Protein AF-A0A369J244-F1 (afdb_monomer_lite)

Sequence (185 aa):
MLRSLMSLDDDEPEEVDNNDKPIVGSDQEGDSLAGHHCIKVSDLILTKKESMKDLLTIFSELVTVKFKKGETGKLIKEHWYTICKDNHKFMRSKGMDQAFHRGSNPSCHAHIHLHYNVYKERCQKKNLQINHHCISQLIWKQMEEEKRNPKAKKQMMLDAMLKEVKSPQKFIKKGVLRSDGFKKK

pLDDT: mean 77.62, std 13.81, range [52.38, 97.5]

Radius of gyration: 36.2 Å; chains: 1; bounding box: 103×80×100 Å

Secondary structure (DSSP, 8-state):
-----------PPP---------------------S-----------HHHHTTTGGGTEEEEEEEEE--SSSPEEEEEEEEHHHHH-HHHHHHH-GGGTEE-S-HHHHHHHHHHTHHHHHHHHHHTTPPPPGGGS-HHHHHHHHHHHH-TTTTTSS-STTTS----PPP----------------

Organism: Hypsizygus marmoreus (NCBI:txid39966)

Foldseek 3Di:
DDDDDDDDDPDDDDDDDPPPDDDDDDDDDDDDPDDDDPPPPPPPVCDPCNVCVLLCLFKPAWDWDFDCDDPDTDTATFIFGPVCVPPPVNCVPVNPVLRTDNPDPLSSLVVLLVVVVVSVVSCVVVVHDDDPSSHPPVNVVVVVVCVVPVPVVVPPCPVVVPPPPPPPDPDDPPDDDDDDDDDDD

Structure (mmCIF, N/CA/C/O backbone):
data_AF-A0A369J244-F1
#
_entry.id   AF-A0A369J244-F1
#
loop_
_atom_site.group_PDB
_atom_site.id
_atom_site.type_symbol
_atom_site.label_atom_id
_atom_site.label_alt_id
_atom_site.label_comp_id
_atom_site.label_asym_id
_atom_site.label_entity_id
_atom_site.label_seq_id
_atom_site.pdbx_PDB_ins_code
_atom_site.Cartn_x
_atom_site.Cartn_y
_atom_site.Cartn_z
_atom_site.occupancy
_atom_site.B_iso_or_equiv
_atom_site.auth_seq_id
_atom_site.auth_comp_id
_atom_site.auth_asym_id
_atom_site.auth_atom_id
_atom_site.pdbx_PDB_model_num
ATOM 1 N N . MET A 1 1 ? 10.024 -25.381 -43.716 1.00 55.47 1 MET A N 1
ATOM 2 C CA . MET A 1 1 ? 9.593 -24.458 -42.643 1.00 55.47 1 MET A CA 1
ATOM 3 C C . MET A 1 1 ? 10.294 -24.890 -41.362 1.00 55.47 1 MET A C 1
ATOM 5 O O . MET A 1 1 ? 9.913 -25.897 -40.783 1.00 55.47 1 MET A O 1
ATOM 9 N N . LEU A 1 2 ? 11.401 -24.230 -41.019 1.00 52.38 2 LEU A N 1
ATOM 10 C CA . LEU A 1 2 ? 12.285 -24.609 -39.911 1.00 52.38 2 LEU A CA 1
ATOM 11 C C . LEU A 1 2 ? 11.743 -24.050 -38.586 1.00 52.38 2 LEU A C 1
ATOM 13 O O . LEU A 1 2 ? 11.531 -22.846 -38.461 1.00 52.38 2 LEU A O 1
ATOM 17 N N . ARG A 1 3 ? 11.506 -24.942 -37.614 1.00 53.75 3 ARG A N 1
ATOM 18 C CA . ARG A 1 3 ? 11.229 -24.613 -36.208 1.00 53.75 3 ARG A CA 1
ATOM 19 C C . ARG A 1 3 ? 12.505 -24.054 -35.582 1.00 53.75 3 ARG A C 1
ATOM 21 O O . ARG A 1 3 ? 13.480 -24.783 -35.441 1.00 53.75 3 ARG A O 1
ATOM 28 N N . SER A 1 4 ? 12.481 -22.782 -35.201 1.00 67.81 4 SER A N 1
ATOM 29 C CA . SER A 1 4 ? 13.543 -22.169 -34.406 1.00 67.81 4 SER A CA 1
ATOM 30 C C . SER A 1 4 ? 13.336 -22.561 -32.940 1.00 67.81 4 SER A C 1
ATOM 32 O O . SER A 1 4 ? 12.366 -22.121 -32.323 1.00 67.81 4 SER A O 1
ATOM 34 N N . LEU A 1 5 ? 14.210 -23.417 -32.402 1.00 63.09 5 LEU A N 1
ATOM 35 C CA . LEU A 1 5 ? 14.362 -23.593 -30.957 1.00 63.09 5 LEU A CA 1
ATOM 36 C C . LEU A 1 5 ? 14.918 -22.281 -30.387 1.00 63.09 5 LEU A C 1
ATOM 38 O O . LEU A 1 5 ? 15.995 -21.849 -30.790 1.00 63.09 5 LEU A O 1
ATOM 42 N N . MET A 1 6 ? 14.176 -21.634 -29.491 1.00 64.75 6 MET A N 1
ATOM 43 C CA . MET A 1 6 ? 14.727 -20.593 -28.626 1.00 64.75 6 MET A CA 1
ATOM 44 C C . MET A 1 6 ? 15.278 -21.280 -27.380 1.00 64.75 6 MET A C 1
ATOM 46 O O . MET A 1 6 ? 14.516 -21.878 -26.621 1.00 64.75 6 MET A O 1
ATOM 50 N N . SER A 1 7 ? 16.599 -21.224 -27.226 1.00 66.56 7 SER A N 1
ATOM 51 C CA . SER A 1 7 ? 17.311 -21.580 -26.003 1.00 66.56 7 SER A CA 1
ATOM 52 C C . SER A 1 7 ? 16.864 -20.647 -24.879 1.00 66.56 7 SER A C 1
ATOM 54 O O . SER A 1 7 ? 16.902 -19.426 -25.032 1.00 66.56 7 SER A O 1
ATOM 56 N N . LEU A 1 8 ? 16.384 -21.229 -23.783 1.00 65.44 8 LEU A N 1
ATOM 57 C CA . LEU A 1 8 ? 16.232 -20.545 -22.508 1.00 65.44 8 LEU A CA 1
ATOM 58 C C . LEU A 1 8 ? 17.547 -20.780 -21.771 1.00 65.44 8 LEU A C 1
ATOM 60 O O . LEU A 1 8 ? 17.795 -21.889 -21.312 1.00 65.44 8 LEU A O 1
ATOM 64 N N . ASP A 1 9 ? 18.411 -19.771 -21.762 1.00 70.12 9 ASP A N 1
ATOM 65 C CA . ASP A 1 9 ? 19.572 -19.759 -20.884 1.00 70.12 9 ASP A CA 1
ATOM 66 C C . ASP A 1 9 ? 19.056 -19.488 -19.463 1.00 70.12 9 ASP A C 1
ATOM 68 O O . ASP A 1 9 ? 18.537 -18.410 -19.161 1.00 70.12 9 ASP A O 1
ATOM 72 N N . ASP A 1 10 ? 19.104 -20.525 -18.630 1.00 66.00 10 ASP A N 1
ATOM 73 C CA . ASP A 1 10 ? 18.832 -20.471 -17.199 1.00 66.00 10 ASP A CA 1
ATOM 74 C C . ASP A 1 10 ? 19.956 -19.672 -16.513 1.00 66.00 10 ASP A C 1
ATOM 76 O O . ASP A 1 10 ? 21.015 -20.210 -16.194 1.00 66.00 10 ASP A O 1
ATOM 80 N N . ASP A 1 11 ? 19.741 -18.367 -16.313 1.00 69.56 11 ASP A N 1
ATOM 81 C CA . ASP A 1 11 ? 20.596 -17.532 -15.461 1.00 69.56 11 ASP A CA 1
ATOM 82 C C . ASP A 1 11 ? 20.470 -18.005 -14.000 1.00 69.56 11 ASP A C 1
ATOM 84 O O . ASP A 1 11 ? 19.461 -17.778 -13.322 1.00 69.56 11 ASP A O 1
ATOM 88 N N . GLU A 1 12 ? 21.514 -18.686 -13.530 1.00 77.12 12 GLU A N 1
ATOM 89 C CA . GLU A 1 12 ? 21.701 -19.134 -12.153 1.00 77.12 12 GLU A CA 1
ATOM 90 C C . GLU A 1 12 ? 21.723 -17.914 -11.203 1.00 77.12 12 GLU A C 1
ATOM 92 O O . GLU A 1 12 ? 22.488 -16.970 -11.425 1.00 77.12 12 GLU A O 1
ATOM 97 N N . PRO A 1 13 ? 20.873 -17.858 -10.160 1.00 69.88 13 PRO A N 1
ATOM 98 C CA . PRO A 1 13 ? 20.878 -16.729 -9.241 1.00 69.88 13 PRO A CA 1
ATOM 99 C C . PRO A 1 13 ? 22.129 -16.768 -8.355 1.00 69.88 13 PRO A C 1
ATOM 101 O O . PRO A 1 13 ? 22.290 -17.672 -7.541 1.00 69.88 13 PRO A O 1
ATOM 104 N N . GLU A 1 14 ? 22.983 -15.748 -8.477 1.00 70.62 14 GLU A N 1
ATOM 105 C CA . GLU A 1 14 ? 24.108 -15.535 -7.563 1.00 70.62 14 GLU A CA 1
ATOM 106 C C . GLU A 1 14 ? 23.609 -15.385 -6.113 1.00 70.62 14 GLU A C 1
ATOM 108 O O . GLU A 1 14 ? 22.843 -14.476 -5.771 1.00 70.62 14 GLU A O 1
ATOM 113 N N . GLU A 1 15 ? 24.056 -16.305 -5.260 1.00 70.81 15 GLU A N 1
ATOM 114 C CA . GLU A 1 15 ? 23.873 -16.303 -3.810 1.00 70.81 15 GLU A CA 1
ATOM 115 C C . GLU A 1 15 ? 24.508 -15.037 -3.206 1.00 70.81 15 GLU A C 1
ATOM 117 O O . GLU A 1 15 ? 25.728 -14.868 -3.180 1.00 70.81 15 GLU A O 1
ATOM 122 N N . VAL A 1 16 ? 23.674 -14.118 -2.712 1.00 66.44 16 VAL A N 1
ATOM 123 C CA . VAL A 1 16 ? 24.135 -12.912 -2.012 1.00 66.44 16 VAL A CA 1
ATOM 124 C C . VAL A 1 16 ? 24.446 -13.280 -0.560 1.00 66.44 16 VAL A C 1
ATOM 126 O O . VAL A 1 16 ? 23.540 -13.403 0.269 1.00 66.44 16 VAL A O 1
ATOM 129 N N . ASP A 1 17 ? 25.734 -13.450 -0.268 1.00 58.81 17 ASP A N 1
ATOM 130 C CA . ASP A 1 17 ? 26.286 -13.725 1.061 1.00 58.81 17 ASP A CA 1
ATOM 131 C C . ASP A 1 17 ? 26.012 -12.551 2.026 1.00 58.81 17 ASP A C 1
ATOM 133 O O . ASP A 1 17 ? 26.660 -11.501 1.989 1.00 58.81 17 ASP A O 1
ATOM 137 N N . ASN A 1 18 ? 24.996 -12.711 2.881 1.00 59.94 18 ASN A N 1
ATOM 138 C CA . ASN A 1 18 ? 24.669 -11.763 3.945 1.00 59.94 18 ASN A CA 1
ATOM 139 C C . ASN A 1 18 ? 25.556 -12.053 5.162 1.00 59.94 18 ASN A C 1
ATOM 141 O O . ASN A 1 18 ? 25.126 -12.666 6.139 1.00 59.94 18 ASN A O 1
ATOM 145 N N . ASN A 1 19 ? 26.804 -11.598 5.092 1.00 60.81 19 ASN A N 1
ATOM 146 C CA . ASN A 1 19 ? 27.735 -11.609 6.214 1.00 60.81 19 ASN A CA 1
ATOM 147 C C . ASN A 1 19 ? 27.334 -10.538 7.256 1.00 60.81 19 ASN A C 1
ATOM 149 O O . ASN A 1 19 ? 27.901 -9.443 7.310 1.00 60.81 19 ASN A O 1
ATOM 153 N N . ASP A 1 20 ? 26.341 -10.854 8.092 1.00 58.91 20 ASP A N 1
ATOM 154 C CA . ASP A 1 20 ? 26.020 -10.095 9.305 1.00 58.91 20 ASP A CA 1
ATOM 155 C C . ASP A 1 20 ? 27.122 -10.331 10.348 1.00 58.91 20 ASP A C 1
ATOM 157 O O . ASP A 1 20 ? 27.143 -11.314 11.091 1.00 58.91 20 ASP A O 1
ATOM 161 N N . LYS A 1 21 ? 28.086 -9.409 10.384 1.00 64.69 21 LYS A N 1
ATOM 162 C CA . LYS A 1 21 ? 29.146 -9.376 11.393 1.00 64.69 21 LYS A CA 1
ATOM 163 C C . LYS A 1 21 ? 28.538 -8.951 12.739 1.00 64.69 21 LYS A C 1
ATOM 165 O O . LYS A 1 21 ? 28.020 -7.834 12.824 1.00 64.69 21 LYS A O 1
ATOM 170 N N . PRO A 1 22 ? 28.618 -9.766 13.806 1.00 61.25 22 PRO A N 1
ATOM 171 C CA . PRO A 1 22 ? 28.174 -9.338 15.124 1.00 61.25 22 PRO A CA 1
ATOM 172 C C . PRO A 1 22 ? 29.100 -8.223 15.621 1.00 61.25 22 PRO A C 1
ATOM 174 O O . PRO A 1 22 ? 30.315 -8.398 15.736 1.00 61.25 22 PRO A O 1
ATOM 177 N N . ILE A 1 23 ? 28.518 -7.054 15.887 1.00 61.59 23 ILE A N 1
ATOM 178 C CA . ILE A 1 23 ? 29.205 -5.938 16.534 1.00 61.59 23 ILE A CA 1
ATOM 179 C C . ILE A 1 23 ? 29.417 -6.340 17.995 1.00 61.59 23 ILE A C 1
ATOM 181 O O . ILE A 1 23 ? 28.498 -6.280 18.807 1.00 61.59 23 ILE A O 1
ATOM 185 N N . VAL A 1 24 ? 30.632 -6.787 18.309 1.00 64.81 24 VAL A N 1
ATOM 186 C CA . VAL A 1 24 ? 31.110 -6.963 19.681 1.00 64.81 24 VAL A CA 1
ATOM 187 C C . VAL A 1 24 ? 31.771 -5.661 20.114 1.00 64.81 24 VAL A C 1
ATOM 189 O O . VAL A 1 24 ? 32.839 -5.298 19.627 1.00 64.81 24 VAL A O 1
ATOM 192 N N . GLY A 1 25 ? 31.128 -4.967 21.041 1.00 55.16 25 GLY A N 1
ATOM 193 C CA . GLY A 1 25 ? 31.726 -3.922 21.862 1.00 55.16 25 GLY A CA 1
ATOM 194 C C . GLY A 1 25 ? 30.755 -3.587 22.988 1.00 55.16 25 GLY A C 1
ATOM 195 O O . GLY A 1 25 ? 29.550 -3.571 22.766 1.00 55.16 25 GLY A O 1
ATOM 196 N N . SER A 1 26 ? 31.162 -3.313 24.214 1.00 53.75 26 SER A N 1
ATOM 197 C CA . SER A 1 26 ? 32.452 -3.350 24.904 1.00 53.75 26 SER A CA 1
ATOM 198 C C . SER A 1 26 ? 32.066 -3.037 26.347 1.00 53.75 26 SER A C 1
ATOM 200 O O . SER A 1 26 ? 31.297 -2.097 26.560 1.00 53.75 26 SER A O 1
ATOM 202 N N . ASP A 1 27 ? 32.533 -3.832 27.303 1.00 56.62 27 ASP A N 1
ATOM 203 C CA . ASP A 1 27 ? 32.114 -3.747 28.700 1.00 56.62 27 ASP A CA 1
ATOM 204 C C . ASP A 1 27 ? 32.447 -2.373 29.300 1.00 56.62 27 ASP A C 1
ATOM 206 O O . ASP A 1 27 ? 33.607 -1.964 29.365 1.00 56.62 27 ASP A O 1
ATOM 210 N N . GLN A 1 28 ? 31.414 -1.657 29.743 1.00 58.91 28 GLN A N 1
ATOM 211 C CA . GLN A 1 28 ? 31.544 -0.546 30.680 1.00 58.91 28 GLN A CA 1
ATOM 212 C C . GLN A 1 28 ? 30.751 -0.894 31.936 1.00 58.91 28 GLN A C 1
ATOM 214 O O . GLN A 1 28 ? 29.521 -0.861 31.958 1.00 58.91 28 GLN A O 1
ATOM 219 N N . GLU A 1 29 ? 31.495 -1.268 32.975 1.00 68.00 29 GLU A N 1
ATOM 220 C CA . GLU A 1 29 ? 31.023 -1.377 34.349 1.00 68.00 29 GLU A CA 1
ATOM 221 C C . GLU A 1 29 ? 30.687 0.017 34.892 1.00 68.00 29 GLU A C 1
ATOM 223 O O . GLU A 1 29 ? 31.530 0.915 34.885 1.00 68.00 29 GLU A O 1
ATOM 228 N N . GLY A 1 30 ? 29.468 0.196 35.404 1.00 63.81 30 GLY A N 1
ATOM 229 C CA . GLY A 1 30 ? 29.126 1.392 36.166 1.00 63.81 30 GLY A CA 1
ATOM 230 C C . GLY A 1 30 ? 27.633 1.597 36.406 1.00 63.81 30 GLY A C 1
ATOM 231 O O . GLY A 1 30 ? 26.928 2.075 35.530 1.00 63.81 30 GLY A O 1
ATOM 232 N N . ASP A 1 31 ? 27.227 1.339 37.651 1.00 53.59 31 ASP A N 1
ATOM 233 C CA . ASP A 1 31 ? 26.088 1.944 38.364 1.00 53.59 31 ASP A CA 1
ATOM 234 C C . ASP A 1 31 ? 24.725 1.204 38.411 1.00 53.59 31 ASP A C 1
ATOM 236 O O . ASP A 1 31 ? 23.753 1.491 37.718 1.00 53.59 31 ASP A O 1
ATOM 240 N N . SER A 1 32 ? 24.680 0.202 39.295 1.00 62.28 32 SER A N 1
ATOM 241 C CA . SER A 1 32 ? 23.718 0.047 40.404 1.00 62.28 32 SER A CA 1
ATOM 242 C C . SER A 1 32 ? 22.293 0.636 40.275 1.00 62.28 32 SER A C 1
ATOM 244 O O . SER A 1 32 ? 21.913 1.552 40.998 1.00 62.28 32 SER A O 1
ATOM 246 N N . LEU A 1 33 ? 21.434 0.005 39.465 1.00 61.69 33 LEU A N 1
ATOM 247 C CA . LEU A 1 33 ? 19.960 0.045 39.604 1.00 61.69 33 LEU A CA 1
ATOM 248 C C . LEU A 1 33 ? 19.350 -1.317 39.208 1.00 61.69 33 LEU A C 1
ATOM 250 O O . LEU A 1 33 ? 18.416 -1.439 38.415 1.00 61.69 33 LEU A O 1
ATOM 254 N N . ALA A 1 34 ? 19.938 -2.384 39.755 1.00 57.94 34 ALA A N 1
ATOM 255 C CA . ALA A 1 34 ? 19.555 -3.770 39.511 1.00 57.94 34 ALA A CA 1
ATOM 256 C C . ALA A 1 34 ? 18.228 -4.118 40.212 1.00 57.94 34 ALA A C 1
ATOM 258 O O . ALA A 1 34 ? 18.204 -4.611 41.338 1.00 57.94 34 ALA A O 1
ATOM 259 N N . GLY A 1 35 ? 17.109 -3.858 39.533 1.00 60.91 35 GLY A N 1
ATOM 260 C CA . GLY A 1 35 ? 15.769 -4.188 40.015 1.00 60.91 35 GLY A CA 1
ATOM 261 C C . GLY A 1 35 ? 14.798 -4.530 38.885 1.00 60.91 35 GLY A C 1
ATOM 262 O O . GLY A 1 35 ? 14.040 -3.686 38.434 1.00 60.91 35 GLY A O 1
ATOM 263 N N . HIS A 1 36 ? 14.784 -5.804 38.483 1.00 56.19 36 HIS A N 1
ATOM 264 C CA . HIS A 1 36 ? 13.588 -6.522 38.014 1.00 56.19 36 HIS A CA 1
ATOM 265 C C . HIS A 1 36 ? 12.830 -6.067 36.750 1.00 56.19 36 HIS A C 1
ATOM 267 O O . HIS A 1 36 ? 11.603 -6.112 36.728 1.00 56.19 36 HIS A O 1
ATOM 273 N N . HIS A 1 37 ? 13.512 -5.840 35.626 1.00 53.25 37 HIS A N 1
ATOM 274 C CA . HIS A 1 37 ? 12.841 -5.909 34.317 1.00 53.25 37 HIS A CA 1
ATOM 275 C C . HIS A 1 37 ? 13.619 -6.769 33.317 1.00 53.25 37 HIS A C 1
ATOM 277 O O . HIS A 1 37 ? 14.093 -6.295 32.291 1.00 53.25 37 HIS A O 1
ATOM 283 N N . CYS A 1 38 ? 13.715 -8.076 33.589 1.00 54.66 38 CYS A N 1
ATOM 284 C CA . CYS A 1 38 ? 13.999 -9.052 32.535 1.00 54.66 38 CYS A CA 1
ATOM 285 C C . CYS A 1 38 ? 12.728 -9.197 31.684 1.00 54.66 38 CYS A C 1
ATOM 287 O O . CYS A 1 38 ? 11.928 -10.118 31.868 1.00 54.66 38 CYS A O 1
ATOM 289 N N . ILE A 1 39 ? 12.489 -8.228 30.797 1.00 69.31 39 ILE A N 1
ATOM 290 C CA . ILE A 1 39 ? 11.517 -8.399 29.723 1.00 69.31 39 ILE A CA 1
ATOM 291 C C . ILE A 1 39 ? 12.139 -9.448 28.813 1.00 69.31 39 ILE A C 1
ATOM 293 O O . ILE A 1 39 ? 13.080 -9.166 28.077 1.00 69.31 39 ILE A O 1
ATOM 297 N N . LYS A 1 40 ? 11.640 -10.681 28.904 1.00 65.50 40 LYS A N 1
ATOM 298 C CA . LYS A 1 40 ? 11.914 -11.717 27.912 1.00 65.50 40 LYS A CA 1
ATOM 299 C C . LYS A 1 40 ? 11.257 -11.268 26.610 1.00 65.50 40 LYS A C 1
ATOM 301 O O . LYS A 1 40 ? 10.121 -11.647 26.324 1.00 65.50 40 LYS A O 1
ATOM 306 N N . VAL A 1 41 ? 11.935 -10.391 25.871 1.00 64.12 41 VAL A N 1
ATOM 307 C CA . VAL A 1 41 ? 11.581 -10.087 24.489 1.00 64.12 41 VAL A CA 1
ATOM 308 C C . VAL A 1 41 ? 11.725 -11.415 23.768 1.00 64.12 41 VAL A C 1
ATOM 310 O O . VAL A 1 41 ? 12.802 -11.991 23.692 1.00 64.12 41 VAL A O 1
ATOM 313 N N . SER A 1 42 ? 10.594 -11.999 23.399 1.00 64.56 42 SER A N 1
ATOM 314 C CA . SER A 1 42 ? 10.593 -13.216 22.605 1.00 64.56 42 SER A CA 1
ATOM 315 C C . SER A 1 42 ? 11.101 -12.789 21.233 1.00 64.56 42 SER A C 1
ATOM 317 O O . SER A 1 42 ? 10.399 -12.039 20.556 1.00 64.56 42 SER A O 1
ATOM 319 N N . ASP A 1 43 ? 12.314 -13.199 20.861 1.00 62.12 43 ASP A N 1
ATOM 320 C CA . ASP A 1 43 ? 12.986 -12.842 19.603 1.00 62.12 43 ASP A CA 1
ATOM 321 C C . ASP A 1 43 ? 12.321 -13.507 18.387 1.00 62.12 43 ASP A C 1
ATOM 323 O O . ASP A 1 43 ? 12.937 -14.230 17.604 1.00 62.12 43 ASP A O 1
ATOM 327 N N . LEU A 1 44 ? 11.029 -13.256 18.194 1.00 69.88 44 LEU A N 1
ATOM 328 C CA . LEU A 1 44 ? 10.394 -13.403 16.896 1.00 69.88 44 LEU A CA 1
ATOM 329 C C . LEU A 1 44 ? 10.924 -12.263 16.028 1.00 69.88 44 LEU A C 1
ATOM 331 O O . LEU A 1 44 ? 10.291 -11.216 15.883 1.00 69.88 44 LEU A O 1
ATOM 335 N N . ILE A 1 45 ? 12.131 -12.461 15.493 1.00 76.88 45 ILE A N 1
ATOM 336 C CA . ILE A 1 45 ? 12.718 -11.608 14.465 1.00 76.88 45 ILE A CA 1
ATOM 337 C C . ILE A 1 45 ? 11.799 -11.721 13.253 1.00 76.88 45 ILE A C 1
ATOM 339 O O . ILE A 1 45 ? 11.898 -12.646 12.448 1.00 76.88 45 ILE A O 1
ATOM 343 N N . LEU A 1 46 ? 10.851 -10.792 13.164 1.00 76.62 46 LEU A N 1
ATOM 344 C CA . LEU A 1 46 ? 9.934 -10.719 12.044 1.00 76.62 46 LEU A CA 1
ATOM 345 C C . LEU A 1 46 ? 10.769 -10.427 10.800 1.00 76.62 46 LEU A C 1
ATOM 347 O O . LEU A 1 46 ? 11.416 -9.379 10.695 1.00 76.62 46 LEU A O 1
ATOM 351 N N . THR A 1 47 ? 10.799 -11.364 9.859 1.00 84.62 47 THR A N 1
ATOM 352 C CA . THR A 1 47 ? 11.632 -11.183 8.670 1.00 84.62 47 THR A CA 1
ATOM 353 C C . THR A 1 47 ? 11.086 -10.020 7.836 1.00 84.62 47 THR A C 1
ATOM 355 O O . THR A 1 47 ? 9.875 -9.794 7.763 1.00 84.62 47 THR A O 1
ATOM 358 N N . LYS A 1 48 ? 11.957 -9.272 7.142 1.00 80.62 48 LYS A N 1
ATOM 359 C CA . LYS A 1 48 ? 11.519 -8.176 6.246 1.00 80.62 48 LYS A CA 1
ATOM 360 C C . LYS A 1 48 ? 10.469 -8.648 5.231 1.00 80.62 48 LYS A C 1
ATOM 362 O O . LYS A 1 48 ? 9.551 -7.906 4.897 1.00 80.62 48 LYS A O 1
ATOM 367 N N . LYS A 1 49 ? 10.570 -9.909 4.794 1.00 82.69 49 LYS A N 1
ATOM 368 C CA . LYS A 1 49 ? 9.601 -10.557 3.902 1.00 82.69 49 LYS A CA 1
ATOM 369 C C . LYS A 1 49 ? 8.211 -10.645 4.534 1.00 82.69 49 LYS A C 1
ATOM 371 O O . LYS A 1 49 ? 7.227 -10.387 3.853 1.00 82.69 49 LYS A O 1
ATOM 376 N N . GLU A 1 50 ? 8.121 -10.967 5.822 1.00 86.00 50 GLU A N 1
ATOM 377 C CA . GLU A 1 50 ? 6.855 -11.039 6.559 1.00 86.00 50 GLU A CA 1
ATOM 378 C C . GLU A 1 50 ? 6.226 -9.673 6.788 1.00 86.00 50 GLU A C 1
ATOM 380 O O . GLU A 1 50 ? 5.019 -9.528 6.603 1.00 86.00 50 GLU A O 1
ATOM 385 N N . SER A 1 51 ? 7.051 -8.672 7.097 1.00 84.06 51 SER A N 1
ATOM 386 C CA . SER A 1 51 ? 6.611 -7.283 7.281 1.00 84.06 51 SER A CA 1
ATOM 387 C C . SER A 1 51 ? 5.996 -6.675 6.011 1.00 84.06 51 SER A C 1
ATOM 389 O O . SER A 1 51 ? 5.149 -5.792 6.100 1.00 84.06 51 SER A O 1
ATOM 391 N N . MET A 1 52 ? 6.386 -7.170 4.829 1.00 86.94 52 MET A N 1
ATOM 392 C CA . MET A 1 52 ? 5.897 -6.691 3.529 1.00 86.94 52 MET A CA 1
ATOM 393 C C . MET A 1 52 ? 4.870 -7.620 2.863 1.00 86.94 52 MET A C 1
ATOM 395 O O . MET A 1 52 ? 4.509 -7.405 1.701 1.00 86.94 52 MET A O 1
ATOM 399 N N . LYS A 1 53 ? 4.395 -8.670 3.552 1.00 90.44 53 LYS A N 1
ATOM 400 C CA . LYS A 1 53 ? 3.415 -9.618 2.982 1.00 90.44 53 LYS A CA 1
ATOM 401 C C . LYS A 1 53 ? 2.134 -8.921 2.527 1.00 90.44 53 LYS A C 1
ATOM 403 O O . LYS A 1 53 ? 1.534 -9.341 1.542 1.00 90.44 53 LYS A O 1
ATOM 408 N N . ASP A 1 54 ? 1.724 -7.872 3.229 1.00 92.25 54 ASP A N 1
ATOM 409 C CA . ASP A 1 54 ? 0.557 -7.050 2.921 1.00 92.25 54 ASP A CA 1
ATOM 410 C C . ASP A 1 54 ? 0.746 -6.235 1.629 1.00 92.25 54 ASP A C 1
ATOM 412 O O . ASP A 1 54 ? -0.143 -6.223 0.776 1.00 92.25 54 ASP A O 1
ATOM 416 N N . LEU A 1 55 ? 1.917 -5.625 1.426 1.00 89.25 55 LEU A N 1
ATOM 417 C CA . LEU A 1 55 ? 2.254 -4.872 0.213 1.00 89.25 55 LEU A CA 1
ATOM 418 C C . LEU A 1 55 ? 2.231 -5.778 -1.022 1.00 89.25 55 LEU A C 1
ATOM 420 O O . LEU A 1 55 ? 1.612 -5.451 -2.041 1.00 89.25 55 LEU A O 1
ATOM 424 N N . LEU A 1 56 ? 2.822 -6.968 -0.899 1.00 89.38 56 LEU A N 1
ATOM 425 C CA . LEU A 1 56 ? 2.845 -7.984 -1.955 1.00 89.38 56 LEU A CA 1
ATOM 426 C C . LEU A 1 56 ? 1.444 -8.509 -2.322 1.00 89.38 56 LEU A C 1
ATOM 428 O O . LEU A 1 56 ? 1.284 -9.217 -3.311 1.00 89.38 56 LEU A O 1
ATOM 432 N N . THR A 1 57 ? 0.388 -8.165 -1.572 1.00 91.38 57 THR A N 1
ATOM 433 C CA . THR A 1 57 ? -0.987 -8.513 -1.974 1.00 91.38 57 THR A CA 1
ATOM 434 C C . THR A 1 57 ? -1.547 -7.641 -3.094 1.00 91.38 57 THR A C 1
ATOM 436 O O . THR A 1 57 ? -2.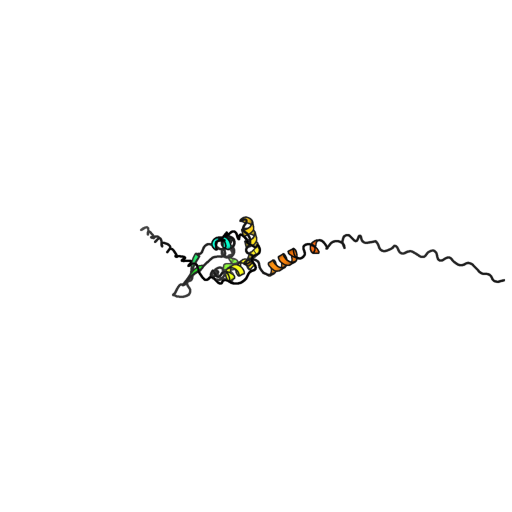546 -8.022 -3.722 1.00 91.38 57 THR A O 1
ATOM 439 N N . ILE A 1 58 ? -0.948 -6.476 -3.335 1.00 92.62 58 ILE A N 1
ATOM 440 C CA . ILE A 1 58 ? -1.427 -5.523 -4.340 1.00 92.62 58 ILE A CA 1
ATOM 441 C C . ILE A 1 58 ? -0.411 -5.250 -5.431 1.00 92.62 58 ILE A C 1
ATOM 443 O O . ILE A 1 58 ? -0.805 -4.994 -6.577 1.00 92.62 58 ILE A O 1
ATOM 447 N N . PHE A 1 59 ? 0.867 -5.304 -5.077 1.00 91.06 59 PHE A N 1
ATOM 448 C CA . PHE A 1 59 ? 1.940 -5.259 -6.048 1.00 91.06 59 PHE A CA 1
ATOM 449 C C . PH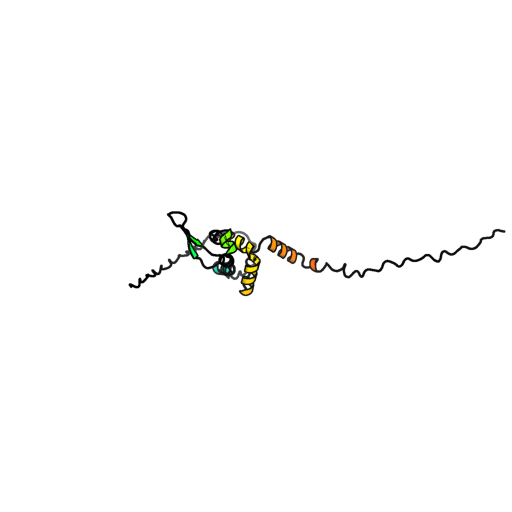E A 1 59 ? 2.111 -6.629 -6.701 1.00 91.06 59 PHE A C 1
ATOM 451 O O . PHE A 1 59 ? 1.965 -7.663 -6.053 1.00 91.06 59 PHE A O 1
ATOM 458 N N . SER A 1 60 ? 2.380 -6.630 -8.003 1.00 88.88 60 SER A N 1
ATOM 459 C CA . SER A 1 60 ? 2.863 -7.824 -8.687 1.00 88.88 60 SER A CA 1
ATOM 460 C C . SER A 1 60 ? 4.258 -8.180 -8.187 1.00 88.88 60 SER A C 1
ATOM 462 O O . SER A 1 60 ? 4.926 -7.365 -7.557 1.00 88.88 60 SER A O 1
ATOM 464 N N . GLU A 1 61 ? 4.742 -9.352 -8.573 1.00 87.38 61 GLU A N 1
ATOM 465 C CA . GLU A 1 61 ? 6.169 -9.656 -8.518 1.00 87.38 61 GLU A CA 1
ATOM 466 C C . GLU A 1 61 ? 6.989 -8.625 -9.315 1.00 87.38 61 GLU A C 1
ATOM 468 O O . GLU A 1 61 ? 6.448 -7.881 -10.147 1.00 87.38 61 GLU A O 1
ATOM 473 N N . LEU A 1 62 ? 8.292 -8.566 -9.034 1.00 87.25 62 LEU A N 1
ATOM 474 C CA . LEU A 1 62 ? 9.242 -7.727 -9.760 1.00 87.25 62 LEU A CA 1
ATOM 475 C C . LEU A 1 62 ? 9.229 -8.093 -11.245 1.00 87.25 62 LEU A C 1
ATOM 477 O O . LEU A 1 62 ? 9.550 -9.216 -11.624 1.00 87.25 62 LEU A O 1
ATOM 481 N N . VAL A 1 63 ? 8.901 -7.125 -12.095 1.00 89.31 63 VAL A N 1
ATOM 482 C CA . VAL A 1 63 ? 8.929 -7.281 -13.549 1.00 89.31 63 VAL A CA 1
ATOM 483 C C . VAL A 1 63 ? 10.066 -6.441 -14.109 1.00 89.31 63 VAL A C 1
ATOM 485 O O . VAL A 1 63 ? 10.183 -5.248 -13.825 1.00 89.31 63 VAL A O 1
ATOM 488 N N . THR A 1 64 ? 10.896 -7.053 -14.951 1.00 89.44 64 THR A N 1
ATOM 489 C CA . THR A 1 64 ? 11.910 -6.326 -15.720 1.00 89.44 64 THR A CA 1
ATOM 490 C C . THR A 1 64 ? 11.275 -5.787 -16.991 1.00 89.44 64 THR A C 1
ATOM 492 O O . THR A 1 64 ? 10.773 -6.557 -17.809 1.00 89.44 64 THR A O 1
ATOM 495 N N . VAL A 1 65 ? 11.296 -4.469 -17.178 1.00 86.44 65 VAL A N 1
ATOM 496 C CA . VAL A 1 65 ? 10.705 -3.823 -18.355 1.00 86.44 65 VAL A CA 1
ATOM 497 C C . VAL A 1 65 ? 11.741 -2.973 -19.068 1.00 86.44 65 VAL A C 1
ATOM 499 O O . VAL A 1 65 ? 12.489 -2.206 -18.459 1.00 86.44 65 VAL A O 1
ATOM 502 N N . LYS A 1 66 ? 11.803 -3.142 -20.393 1.00 88.19 66 LYS A N 1
ATOM 503 C CA . LYS A 1 66 ? 12.693 -2.391 -21.275 1.00 88.19 66 LYS A CA 1
ATOM 504 C C . LYS A 1 66 ? 11.949 -1.185 -21.831 1.00 88.19 66 LYS A C 1
ATOM 506 O O . LYS A 1 66 ? 11.137 -1.320 -22.745 1.00 88.19 66 LYS A O 1
ATOM 511 N N . PHE A 1 67 ? 12.255 -0.001 -21.312 1.00 84.25 67 PHE A N 1
ATOM 512 C CA . PHE A 1 67 ? 11.722 1.242 -21.861 1.00 84.25 67 PHE A CA 1
ATOM 513 C C . PHE A 1 67 ? 12.590 1.681 -23.043 1.00 84.25 67 PHE A C 1
ATOM 515 O O . PHE A 1 67 ? 13.784 1.951 -22.888 1.00 84.25 67 PHE A O 1
ATOM 522 N N . LYS A 1 68 ? 12.000 1.751 -24.241 1.00 84.12 68 LYS A N 1
ATOM 523 C CA . LYS A 1 68 ? 12.653 2.318 -25.429 1.00 84.12 68 LYS A CA 1
ATOM 524 C C . LYS A 1 68 ? 12.520 3.841 -25.386 1.00 84.12 68 LYS A C 1
ATOM 526 O O . LYS A 1 68 ? 11.568 4.393 -25.926 1.00 84.12 68 LYS A O 1
ATOM 531 N N . LYS A 1 69 ? 13.450 4.518 -24.712 1.00 83.44 69 LYS A N 1
ATOM 532 C CA . LYS A 1 69 ? 13.571 5.981 -24.759 1.00 83.44 69 LYS A CA 1
ATOM 533 C C . LYS A 1 69 ? 14.854 6.336 -25.514 1.00 83.44 69 LYS A C 1
ATOM 535 O O . LYS A 1 69 ? 15.919 6.375 -24.915 1.00 83.44 69 LYS A O 1
ATOM 540 N N . GLY A 1 70 ? 14.741 6.554 -26.825 1.00 85.75 70 GLY A N 1
ATOM 541 C CA . GLY A 1 70 ? 15.888 6.754 -27.723 1.00 85.75 70 GLY A CA 1
ATOM 542 C C . GLY A 1 70 ? 16.542 5.441 -28.177 1.00 85.75 70 GLY A C 1
ATOM 543 O O . GLY A 1 70 ? 15.908 4.385 -28.136 1.00 85.75 70 GLY A O 1
ATOM 544 N N . GLU A 1 71 ? 17.802 5.513 -28.616 1.00 83.25 71 GLU A N 1
ATOM 545 C CA . GLU A 1 71 ? 18.578 4.356 -29.103 1.00 83.25 71 GLU A CA 1
ATOM 546 C C . GLU A 1 71 ? 19.010 3.416 -27.964 1.00 83.25 71 GLU A C 1
ATOM 548 O O . GLU A 1 71 ? 19.068 2.197 -28.132 1.00 83.25 71 GLU A O 1
ATOM 553 N N . THR A 1 72 ? 19.235 3.959 -26.765 1.00 84.69 72 THR A N 1
ATOM 554 C CA . THR A 1 72 ? 19.664 3.202 -25.583 1.00 84.69 72 THR A CA 1
ATOM 555 C C . THR A 1 72 ? 18.457 2.862 -24.705 1.00 84.69 72 THR A C 1
ATOM 557 O O . THR A 1 72 ? 17.999 3.655 -23.884 1.00 84.69 72 THR A O 1
ATOM 560 N N . GLY A 1 73 ? 17.891 1.667 -24.882 1.00 85.56 73 GLY A N 1
ATOM 561 C CA . GLY A 1 73 ? 16.793 1.201 -24.029 1.00 85.56 73 GLY A CA 1
ATOM 562 C C . GLY A 1 73 ? 17.267 0.916 -22.600 1.00 85.56 73 GLY A C 1
ATOM 563 O O . GLY A 1 73 ? 18.149 0.081 -22.412 1.00 85.56 73 GLY A O 1
ATOM 564 N N . LYS A 1 74 ? 16.661 1.554 -21.589 1.00 86.25 74 LYS A N 1
ATOM 565 C CA . LYS A 1 74 ? 16.955 1.281 -20.172 1.00 86.25 74 LYS A CA 1
ATOM 566 C C . LYS A 1 74 ? 16.111 0.102 -19.682 1.00 86.25 74 LYS A C 1
ATOM 568 O O . LYS A 1 74 ? 14.885 0.123 -19.804 1.00 86.25 74 LYS A O 1
ATOM 573 N N . LEU A 1 75 ? 16.768 -0.907 -19.114 1.00 88.12 75 LEU A N 1
ATOM 574 C CA . LEU A 1 75 ? 16.115 -1.973 -18.356 1.00 88.12 75 LEU A CA 1
ATOM 575 C C . LEU A 1 75 ? 15.867 -1.477 -16.933 1.00 88.12 75 LEU A C 1
ATOM 577 O O . LEU A 1 75 ? 16.785 -0.983 -16.277 1.00 88.12 75 LEU A O 1
ATOM 581 N N . ILE A 1 76 ? 14.626 -1.575 -16.469 1.00 87.25 76 ILE A N 1
ATOM 582 C CA . ILE A 1 76 ? 14.254 -1.213 -15.101 1.00 87.25 76 ILE A CA 1
ATOM 583 C C . ILE A 1 76 ? 13.490 -2.396 -14.500 1.00 87.25 76 ILE A C 1
ATOM 585 O O . ILE A 1 76 ? 12.577 -2.922 -15.137 1.00 87.25 76 ILE A O 1
ATOM 589 N N . LYS A 1 77 ? 13.899 -2.845 -13.308 1.00 86.62 77 LYS A N 1
ATOM 590 C CA . LYS A 1 77 ? 13.230 -3.907 -12.544 1.00 86.62 77 LYS A CA 1
ATOM 591 C C . LYS A 1 77 ? 12.308 -3.252 -11.527 1.00 86.62 77 LYS A C 1
ATOM 593 O O . LYS A 1 77 ? 12.810 -2.608 -10.616 1.00 86.62 77 LYS A O 1
ATOM 598 N N . GLU A 1 78 ? 10.997 -3.380 -11.700 1.00 86.12 78 GLU A N 1
ATOM 599 C CA . GLU A 1 78 ? 10.019 -2.650 -10.886 1.00 86.12 78 GLU A CA 1
ATOM 600 C C . GLU A 1 78 ? 8.765 -3.467 -10.587 1.00 86.12 78 GLU A C 1
ATOM 602 O O . GLU A 1 78 ? 8.473 -4.467 -11.242 1.00 86.12 78 GLU A O 1
ATOM 607 N N . HIS A 1 79 ? 7.994 -3.013 -9.602 1.00 86.75 79 HIS A N 1
ATOM 608 C CA . HIS A 1 79 ? 6.713 -3.617 -9.249 1.00 86.75 79 HIS A CA 1
ATOM 609 C C . HIS A 1 79 ? 5.565 -2.915 -9.981 1.00 86.75 79 HIS A C 1
ATOM 611 O O . HIS A 1 79 ? 5.532 -1.684 -10.081 1.00 86.75 79 HIS A O 1
ATOM 617 N N . TRP A 1 80 ? 4.577 -3.686 -10.441 1.00 86.81 80 TRP A N 1
ATOM 618 C CA . TRP A 1 80 ? 3.328 -3.128 -10.953 1.00 86.81 80 TRP A CA 1
ATOM 619 C C . TRP A 1 80 ? 2.270 -3.084 -9.872 1.00 86.81 80 TRP A C 1
ATOM 621 O O . TRP A 1 80 ? 2.083 -4.044 -9.124 1.00 86.81 80 TRP A O 1
ATOM 631 N N . TYR A 1 81 ? 1.476 -2.020 -9.872 1.00 90.06 81 TYR A N 1
ATOM 632 C CA . TYR A 1 81 ? 0.228 -2.032 -9.133 1.00 90.06 81 TYR A CA 1
ATOM 633 C C . TYR A 1 81 ? -0.860 -2.742 -9.944 1.00 90.06 81 TYR A C 1
ATOM 635 O O . TYR A 1 81 ? -1.270 -2.259 -11.003 1.00 90.06 81 TYR A O 1
ATOM 643 N N . THR A 1 82 ? -1.334 -3.889 -9.450 1.00 90.19 82 THR A N 1
ATOM 644 C CA . THR A 1 82 ? -2.276 -4.754 -10.191 1.00 90.19 82 THR A CA 1
ATOM 645 C C . THR A 1 82 ? -3.552 -4.019 -10.611 1.00 90.19 82 THR A C 1
ATOM 647 O O . THR A 1 82 ? -3.990 -4.139 -11.746 1.00 90.19 82 THR A O 1
ATOM 650 N N . ILE A 1 83 ? -4.099 -3.163 -9.747 1.00 90.75 83 ILE A N 1
ATOM 651 C CA . ILE A 1 83 ? -5.360 -2.453 -10.019 1.00 90.75 83 ILE A CA 1
ATOM 652 C C . ILE A 1 83 ? -5.183 -1.360 -11.084 1.00 90.75 83 ILE A C 1
ATOM 654 O O . ILE A 1 83 ? -6.064 -1.151 -11.916 1.00 90.75 83 ILE A O 1
ATOM 658 N N . CYS A 1 84 ? -4.046 -0.658 -11.087 1.00 90.38 84 CYS A N 1
ATOM 659 C CA . CYS A 1 84 ? -3.767 0.362 -12.102 1.00 90.38 84 CYS A CA 1
ATOM 660 C C . CYS A 1 84 ? -3.436 -0.261 -13.454 1.00 90.38 84 CYS A C 1
ATOM 662 O O . CYS A 1 84 ? -3.796 0.314 -14.480 1.00 90.38 84 CYS A O 1
ATOM 664 N N . LYS A 1 85 ? -2.799 -1.438 -13.450 1.00 89.94 85 LYS A N 1
ATOM 665 C CA . LYS A 1 85 ? -2.512 -2.210 -14.660 1.00 89.94 85 LYS A CA 1
ATOM 666 C C . LYS A 1 85 ? -3.789 -2.547 -15.432 1.00 89.94 85 LYS A C 1
ATOM 668 O O . LYS A 1 85 ? -3.822 -2.372 -16.647 1.00 89.94 85 LYS A O 1
ATOM 673 N N . ASP A 1 86 ? -4.838 -2.953 -14.720 1.00 90.25 86 ASP A N 1
ATOM 674 C CA . ASP A 1 86 ? -6.113 -3.357 -15.323 1.00 90.25 86 ASP A CA 1
ATOM 675 C C . ASP A 1 86 ? -6.981 -2.152 -15.747 1.00 90.25 86 ASP A C 1
ATOM 677 O O . ASP A 1 86 ? -7.915 -2.276 -16.543 1.00 90.25 86 ASP A O 1
ATOM 681 N N . ASN A 1 87 ? -6.672 -0.944 -15.263 1.00 92.00 87 ASN A N 1
ATOM 682 C CA . ASN A 1 87 ? -7.425 0.261 -15.596 1.00 92.00 87 ASN A CA 1
ATOM 683 C C . ASN A 1 87 ? -6.903 0.934 -16.878 1.00 92.00 87 ASN A C 1
ATOM 685 O O . ASN A 1 87 ? -6.102 1.872 -16.850 1.00 92.00 87 ASN A O 1
ATOM 689 N N . HIS A 1 88 ? -7.444 0.526 -18.029 1.00 91.19 88 HIS A N 1
ATOM 690 C CA . HIS A 1 88 ? -7.083 1.103 -19.330 1.00 91.19 88 HIS A CA 1
ATOM 691 C C . HIS A 1 88 ? -7.284 2.626 -19.433 1.00 91.19 88 HIS A C 1
ATOM 693 O O . HIS A 1 88 ? -6.531 3.289 -20.150 1.00 91.19 88 HIS A O 1
ATOM 699 N N . LYS A 1 89 ? -8.271 3.209 -18.734 1.00 92.00 89 LYS A N 1
ATOM 700 C CA . LYS A 1 89 ? -8.488 4.670 -18.741 1.00 92.00 89 LYS A CA 1
ATOM 701 C C . LYS A 1 89 ? -7.343 5.401 -18.037 1.00 92.00 89 LYS A C 1
ATOM 703 O O . LYS A 1 89 ? -6.890 6.447 -18.506 1.00 92.00 89 LYS A O 1
ATOM 708 N N . PHE A 1 90 ? -6.848 4.832 -16.941 1.00 88.25 90 PHE A N 1
ATOM 709 C CA . PHE A 1 90 ? -5.684 5.354 -16.230 1.00 88.25 90 PHE A CA 1
ATOM 710 C C . PHE A 1 90 ? -4.428 5.261 -17.104 1.00 88.25 90 PHE A C 1
ATOM 712 O O . PHE A 1 90 ? -3.753 6.265 -17.328 1.00 88.25 90 PHE A O 1
ATOM 719 N N . MET A 1 91 ? -4.193 4.093 -17.704 1.00 89.19 91 MET A N 1
ATOM 720 C CA . MET A 1 91 ? -3.038 3.850 -18.574 1.00 89.19 91 MET A CA 1
ATOM 721 C C . MET A 1 91 ? -3.008 4.776 -19.798 1.00 89.19 91 MET A C 1
ATOM 723 O O . MET A 1 91 ? -1.940 5.241 -20.184 1.00 89.19 91 MET A O 1
ATOM 727 N N . ARG A 1 92 ? -4.168 5.102 -20.387 1.00 91.38 92 ARG A N 1
ATOM 728 C CA . ARG A 1 92 ? -4.255 6.051 -21.514 1.00 91.38 92 ARG A CA 1
ATOM 729 C C . ARG A 1 92 ? -4.009 7.506 -21.112 1.00 91.38 92 ARG A C 1
ATOM 731 O O . ARG A 1 92 ? -3.456 8.253 -21.906 1.00 91.38 92 ARG A O 1
ATOM 738 N N . SER A 1 93 ? -4.443 7.918 -19.920 1.00 92.12 93 SER A N 1
ATOM 739 C CA . SER A 1 93 ? -4.364 9.323 -19.488 1.00 92.12 93 SER A CA 1
ATOM 740 C C . SER A 1 93 ? -3.020 9.694 -18.866 1.00 92.12 93 SER A C 1
ATOM 742 O O . SER A 1 93 ? -2.527 10.796 -19.093 1.00 92.12 93 SER A O 1
ATOM 744 N N . LYS A 1 94 ? -2.428 8.796 -18.073 1.00 87.62 94 LYS A N 1
ATOM 745 C CA . LYS A 1 94 ? -1.160 9.035 -17.367 1.00 87.62 94 LYS A CA 1
ATOM 746 C C . LYS A 1 94 ? 0.038 8.349 -18.027 1.00 87.62 94 LYS A C 1
ATOM 748 O O . LYS A 1 94 ? 1.168 8.748 -17.768 1.00 87.62 94 LYS A O 1
ATOM 753 N N . GLY A 1 95 ? -0.203 7.369 -18.898 1.00 86.69 95 GLY A N 1
ATOM 754 C CA . GLY A 1 95 ? 0.839 6.543 -19.500 1.00 86.69 95 GLY A CA 1
ATOM 755 C C . GLY A 1 95 ? 1.218 5.348 -18.625 1.00 86.69 95 GLY A C 1
ATOM 756 O O . GLY A 1 95 ? 0.897 5.294 -17.437 1.00 86.69 95 GLY A O 1
ATOM 757 N N . MET A 1 96 ? 1.917 4.381 -19.226 1.00 84.00 96 MET A N 1
ATOM 758 C CA . MET A 1 96 ? 2.378 3.184 -18.514 1.00 84.00 96 MET A CA 1
ATOM 759 C C . MET A 1 96 ? 3.367 3.549 -17.406 1.00 84.00 96 MET A C 1
ATOM 761 O O . MET A 1 96 ? 3.228 3.061 -16.293 1.00 84.00 96 MET A O 1
ATOM 765 N N . ASP A 1 97 ? 4.289 4.474 -17.677 1.00 81.38 97 ASP A N 1
ATOM 766 C CA . ASP A 1 97 ? 5.372 4.883 -16.774 1.00 81.38 97 ASP A CA 1
ATOM 767 C C . ASP A 1 97 ? 4.890 5.357 -15.392 1.00 81.38 97 ASP A C 1
ATOM 769 O O . ASP A 1 97 ? 5.610 5.209 -14.414 1.00 81.38 97 ASP A O 1
ATOM 773 N N . GLN A 1 98 ? 3.672 5.900 -15.291 1.00 81.31 98 GLN A N 1
ATOM 774 C CA . GLN A 1 98 ? 3.068 6.347 -14.025 1.00 81.31 98 GLN A CA 1
ATOM 775 C C . GLN A 1 98 ? 2.443 5.203 -13.211 1.00 81.31 98 GLN A C 1
ATOM 777 O O . GLN A 1 98 ? 2.230 5.346 -12.008 1.00 81.31 98 GLN A O 1
ATOM 782 N N . ALA A 1 99 ? 2.123 4.075 -13.852 1.00 81.12 99 ALA A N 1
ATOM 783 C CA . ALA A 1 99 ? 1.672 2.861 -13.172 1.00 81.12 99 ALA A CA 1
ATOM 784 C C . ALA A 1 99 ? 2.848 2.007 -12.658 1.00 81.12 99 ALA A C 1
ATOM 786 O O . ALA A 1 99 ? 2.647 1.137 -11.807 1.00 81.12 99 ALA A O 1
ATOM 787 N N . PHE A 1 100 ? 4.060 2.264 -13.159 1.00 81.88 100 PHE A N 1
ATOM 788 C CA . PHE A 1 100 ? 5.300 1.680 -12.662 1.00 81.88 100 PHE A CA 1
ATOM 789 C C . PHE A 1 100 ? 5.865 2.513 -11.519 1.00 81.88 100 PHE A C 1
ATOM 791 O O . PHE A 1 100 ? 6.254 3.666 -11.703 1.00 81.88 100 PHE A O 1
ATOM 798 N N . HIS A 1 101 ? 5.974 1.910 -10.340 1.00 79.94 101 HIS A N 1
ATOM 799 C CA . HIS A 1 101 ? 6.606 2.559 -9.192 1.00 79.94 101 HIS A CA 1
ATOM 800 C C . HIS A 1 101 ? 8.025 2.054 -9.042 1.00 79.94 101 HIS A C 1
ATOM 802 O O . HIS A 1 101 ? 8.232 0.844 -9.067 1.00 79.94 101 HIS A O 1
ATOM 808 N N . ARG A 1 102 ? 8.974 2.984 -8.845 1.00 72.69 102 ARG A N 1
ATOM 809 C CA . ARG A 1 102 ? 10.421 2.713 -8.791 1.00 72.69 102 ARG A CA 1
ATOM 810 C C . ARG A 1 102 ? 10.917 1.923 -7.562 1.00 72.69 102 ARG A C 1
ATOM 812 O O . ARG A 1 102 ? 12.004 2.174 -7.052 1.00 72.69 102 ARG A O 1
ATOM 819 N N . GLY A 1 103 ? 10.071 1.077 -6.980 1.00 66.12 103 GLY A N 1
ATOM 820 C CA . GLY A 1 103 ? 10.408 0.223 -5.839 1.00 66.12 103 GLY A CA 1
ATOM 821 C C . GLY A 1 103 ? 10.769 0.954 -4.541 1.00 66.12 103 GLY A C 1
ATOM 822 O O . GLY A 1 103 ? 11.000 0.305 -3.528 1.00 66.12 103 GLY A O 1
ATOM 823 N N . SER A 1 104 ? 10.806 2.289 -4.517 1.00 73.75 104 SER A N 1
ATOM 824 C CA . SER A 1 104 ? 11.054 3.039 -3.290 1.00 73.75 104 SER A CA 1
ATOM 825 C C . SER A 1 104 ? 9.818 2.954 -2.392 1.00 73.75 104 SER A C 1
ATOM 827 O O . SER A 1 104 ? 8.728 3.367 -2.800 1.00 73.75 104 SER A O 1
ATOM 829 N N . ASN A 1 105 ? 9.987 2.441 -1.167 1.00 78.00 105 ASN A N 1
ATOM 830 C CA . ASN A 1 105 ? 8.901 2.234 -0.197 1.00 78.00 105 ASN A CA 1
ATOM 831 C C . ASN A 1 105 ? 7.934 3.433 -0.072 1.00 78.00 105 ASN A C 1
ATOM 833 O O . ASN A 1 105 ? 6.722 3.212 -0.112 1.00 78.00 105 ASN A O 1
ATOM 837 N N . PRO A 1 106 ? 8.395 4.702 -0.002 1.00 83.62 106 PRO A N 1
ATOM 838 C CA . PRO A 1 106 ? 7.496 5.853 0.079 1.00 83.62 106 PRO A CA 1
ATOM 839 C C . PRO A 1 106 ? 6.602 6.027 -1.155 1.00 83.62 106 PRO A C 1
ATOM 841 O O . PRO A 1 106 ? 5.433 6.375 -1.008 1.00 83.62 106 PRO A O 1
ATOM 844 N N . SER A 1 107 ? 7.119 5.758 -2.361 1.00 86.25 107 SER A N 1
ATOM 845 C CA . SER A 1 107 ? 6.336 5.846 -3.604 1.00 86.25 107 SER A CA 1
ATOM 846 C C . SER A 1 107 ? 5.228 4.798 -3.616 1.00 86.25 107 SER A C 1
ATOM 848 O O . SER A 1 107 ? 4.077 5.105 -3.927 1.00 86.25 107 SER A O 1
ATOM 850 N N . CYS A 1 108 ? 5.559 3.569 -3.212 1.00 87.56 108 CYS A N 1
ATOM 851 C CA . CYS A 1 108 ? 4.593 2.482 -3.100 1.00 87.56 108 CYS A CA 1
ATOM 852 C C . CYS A 1 108 ? 3.497 2.811 -2.076 1.00 87.56 108 CYS A C 1
ATOM 854 O O . CYS A 1 108 ? 2.314 2.637 -2.368 1.00 87.56 108 CYS A O 1
ATOM 856 N N . HIS A 1 109 ? 3.867 3.346 -0.908 1.00 89.75 109 HIS A N 1
ATOM 857 C CA . HIS A 1 109 ? 2.903 3.741 0.122 1.00 89.75 109 HIS A CA 1
ATOM 858 C C . HIS A 1 109 ? 1.996 4.886 -0.340 1.00 89.75 109 HIS A C 1
ATOM 860 O O . HIS A 1 109 ? 0.777 4.794 -0.192 1.00 89.75 109 HIS A O 1
ATOM 866 N N . ALA A 1 110 ? 2.562 5.927 -0.956 1.00 89.88 110 ALA A N 1
ATOM 867 C CA . ALA A 1 110 ? 1.785 7.039 -1.499 1.00 89.88 110 ALA A CA 1
ATOM 868 C C . ALA A 1 110 ? 0.772 6.560 -2.551 1.00 89.88 110 ALA A C 1
ATOM 870 O O . ALA A 1 110 ? -0.367 7.026 -2.584 1.00 89.88 110 ALA A O 1
ATOM 871 N N . HIS A 1 111 ? 1.155 5.587 -3.381 1.00 90.50 111 HIS A N 1
ATOM 872 C CA . HIS A 1 111 ? 0.240 4.999 -4.350 1.00 90.50 111 HIS A CA 1
ATOM 873 C C . HIS A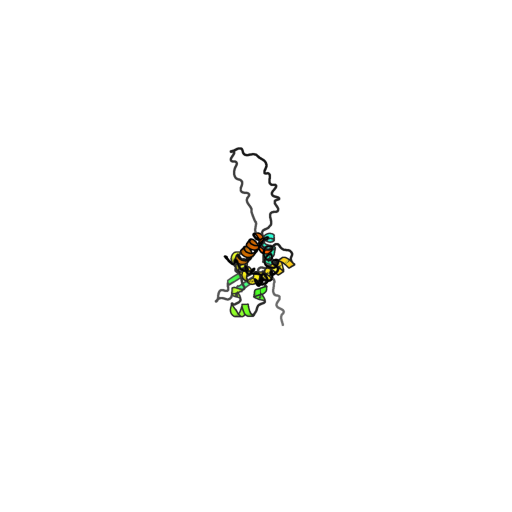 1 111 ? -0.858 4.149 -3.693 1.00 90.50 111 HIS A C 1
ATOM 875 O O . HIS A 1 111 ? -2.020 4.238 -4.090 1.00 90.50 111 HIS A O 1
ATOM 881 N N . ILE A 1 112 ? -0.530 3.380 -2.648 1.00 93.12 112 ILE A N 1
ATOM 882 C CA . ILE A 1 112 ? -1.527 2.632 -1.867 1.00 93.12 112 ILE A CA 1
ATOM 883 C C . ILE A 1 112 ? -2.552 3.572 -1.237 1.00 93.12 112 ILE A C 1
ATOM 885 O O . ILE A 1 112 ? -3.732 3.229 -1.211 1.00 93.12 112 ILE A O 1
ATOM 889 N N . HIS A 1 113 ? -2.152 4.762 -0.782 1.00 93.56 113 HIS A N 1
ATOM 890 C CA . HIS A 1 113 ? -3.095 5.728 -0.207 1.00 93.56 113 HIS A CA 1
ATOM 891 C C . HIS A 1 113 ? -4.212 6.111 -1.190 1.00 93.56 113 HIS A C 1
ATOM 893 O O . HIS A 1 113 ? -5.355 6.261 -0.762 1.00 93.56 113 HIS A O 1
ATOM 899 N N . LEU A 1 114 ? -3.928 6.189 -2.498 1.00 91.38 114 LEU A N 1
ATOM 900 C CA . LEU A 1 114 ? -4.940 6.457 -3.536 1.00 91.38 114 LEU A CA 1
ATOM 901 C C . LEU A 1 114 ? -5.966 5.322 -3.676 1.00 91.38 114 LEU A C 1
ATOM 903 O O . LEU A 1 114 ? -7.103 5.547 -4.089 1.00 91.38 114 LEU A O 1
ATOM 907 N N . HIS A 1 115 ? -5.570 4.103 -3.319 1.00 92.88 115 HIS A N 1
ATOM 908 C CA . HIS A 1 115 ? -6.346 2.877 -3.488 1.00 92.88 115 HIS A CA 1
ATOM 909 C C . HIS A 1 115 ? -6.553 2.132 -2.159 1.00 92.88 115 HIS A C 1
ATOM 911 O O . HIS A 1 115 ? -6.710 0.908 -2.125 1.00 92.88 115 HIS A O 1
ATOM 917 N N . TYR A 1 116 ? -6.593 2.882 -1.054 1.00 94.75 116 TYR A N 1
ATOM 918 C CA . TYR A 1 116 ? -6.603 2.332 0.301 1.00 94.75 116 TYR A CA 1
ATOM 919 C C . TYR A 1 116 ? -7.779 1.380 0.558 1.00 94.75 116 TYR A C 1
ATOM 921 O O . TYR A 1 116 ? -7.617 0.365 1.231 1.00 94.75 116 TYR A O 1
ATOM 929 N N . ASN A 1 117 ? -8.952 1.656 -0.016 1.00 95.38 117 ASN A N 1
ATOM 930 C CA . ASN A 1 117 ? -10.133 0.805 0.160 1.00 95.38 117 ASN A CA 1
ATOM 931 C C . ASN A 1 117 ? -9.901 -0.612 -0.383 1.00 95.38 117 ASN A C 1
ATOM 933 O O . ASN A 1 117 ? -10.146 -1.589 0.318 1.00 95.38 117 ASN A O 1
ATOM 937 N N . VAL A 1 118 ? -9.341 -0.726 -1.591 1.00 95.56 118 VAL A N 1
ATOM 938 C CA . VAL A 1 118 ? -9.079 -2.032 -2.214 1.00 95.56 118 VAL A CA 1
ATOM 939 C C . VAL A 1 118 ? -7.949 -2.764 -1.490 1.00 95.56 118 VAL A C 1
ATOM 941 O O . VAL A 1 118 ? -8.010 -3.979 -1.305 1.00 95.56 118 VAL A O 1
ATOM 944 N N . TYR A 1 119 ? -6.928 -2.032 -1.037 1.00 95.69 119 TYR A N 1
ATOM 945 C CA . TYR A 1 119 ? -5.881 -2.582 -0.175 1.00 95.69 119 TYR A CA 1
ATOM 946 C C . TYR A 1 119 ? -6.462 -3.189 1.106 1.00 95.69 119 TYR A C 1
ATOM 948 O O . TYR A 1 119 ? -6.199 -4.352 1.415 1.00 95.69 119 TYR A O 1
ATOM 956 N N . LYS A 1 120 ? -7.297 -2.423 1.816 1.00 96.25 120 LYS A N 1
ATOM 957 C CA . LYS A 1 120 ? -7.945 -2.839 3.062 1.00 96.25 120 LYS A CA 1
ATOM 958 C C . LYS A 1 120 ? -8.751 -4.121 2.865 1.00 96.25 120 LYS A C 1
ATOM 960 O O . LYS A 1 120 ? -8.584 -5.056 3.644 1.00 96.25 120 LYS A O 1
ATOM 965 N N . GLU A 1 121 ? -9.564 -4.194 1.813 1.00 96.62 121 GLU A N 1
ATOM 966 C CA . GLU A 1 121 ? -10.352 -5.388 1.477 1.00 96.62 121 GLU A CA 1
ATOM 967 C C . GLU A 1 121 ? -9.468 -6.614 1.198 1.00 96.62 121 GLU A C 1
ATOM 969 O O . GLU A 1 121 ? -9.743 -7.707 1.697 1.00 96.62 121 GLU A O 1
ATOM 974 N N . ARG A 1 122 ? -8.373 -6.451 0.442 1.00 96.44 122 ARG A N 1
ATOM 975 C CA . ARG A 1 122 ? -7.437 -7.552 0.149 1.00 96.44 122 ARG A CA 1
ATOM 976 C C . ARG A 1 122 ? -6.708 -8.045 1.396 1.00 96.44 122 ARG A C 1
ATOM 978 O O . ARG A 1 122 ? -6.572 -9.259 1.564 1.00 96.44 122 ARG A O 1
ATOM 985 N N . CYS A 1 123 ? -6.279 -7.136 2.270 1.00 96.25 123 CYS A N 1
ATOM 986 C CA . CYS A 1 123 ? -5.663 -7.489 3.549 1.00 96.25 123 CYS A CA 1
ATOM 987 C C . CYS A 1 123 ? -6.647 -8.220 4.462 1.00 96.25 123 CYS A C 1
ATOM 989 O O . CYS A 1 123 ? -6.300 -9.269 4.999 1.00 96.25 123 CYS A O 1
ATOM 991 N N . GLN A 1 124 ? -7.891 -7.738 4.562 1.00 96.75 124 GLN A N 1
ATOM 992 C CA . GLN A 1 124 ? -8.952 -8.410 5.317 1.00 96.75 124 GLN A CA 1
ATOM 993 C C . GLN A 1 124 ? -9.236 -9.813 4.771 1.00 96.75 124 GLN A C 1
ATOM 995 O O . GLN A 1 124 ? -9.267 -10.769 5.537 1.00 96.75 124 GLN A O 1
ATOM 1000 N N . LYS A 1 125 ? -9.350 -9.969 3.445 1.00 97.50 125 LYS A N 1
ATOM 1001 C CA . LYS A 1 125 ? -9.571 -11.274 2.800 1.00 97.50 125 LYS A CA 1
ATOM 1002 C C . LYS A 1 125 ? -8.452 -12.281 3.088 1.00 97.50 125 LYS A C 1
ATOM 1004 O O . LYS A 1 125 ? -8.711 -13.478 3.152 1.00 97.50 125 LYS A O 1
ATOM 1009 N N . LYS A 1 126 ? -7.212 -11.808 3.237 1.00 96.38 126 LYS A N 1
ATOM 1010 C CA . LYS A 1 126 ? -6.035 -12.636 3.540 1.00 96.38 126 LYS A CA 1
ATOM 1011 C C . LYS A 1 126 ? -5.724 -12.728 5.040 1.00 96.38 126 LYS A C 1
ATOM 1013 O O . LYS A 1 126 ? -4.729 -13.351 5.392 1.00 96.38 126 LYS A O 1
ATOM 1018 N N . ASN A 1 127 ? -6.549 -12.128 5.904 1.00 95.88 127 ASN A N 1
ATOM 1019 C CA . ASN A 1 127 ? -6.319 -12.017 7.349 1.00 95.88 127 ASN A CA 1
ATOM 1020 C C . ASN A 1 127 ? -4.931 -11.448 7.701 1.00 95.88 127 ASN A C 1
ATOM 1022 O O . ASN A 1 127 ? -4.291 -11.885 8.655 1.00 95.88 127 ASN A O 1
ATOM 1026 N N . LEU A 1 128 ? -4.451 -10.482 6.914 1.00 95.00 128 LEU A N 1
ATOM 1027 C CA . LEU A 1 128 ? -3.180 -9.808 7.161 1.00 95.00 128 LEU A CA 1
ATOM 1028 C C . LEU A 1 128 ? -3.403 -8.541 7.982 1.00 95.00 128 LEU A C 1
ATOM 1030 O O . LEU A 1 128 ? -4.360 -7.793 7.757 1.00 95.00 128 LEU A O 1
ATOM 1034 N N . GLN A 1 129 ? -2.483 -8.276 8.907 1.00 93.25 129 GLN A N 1
ATOM 1035 C CA . GLN A 1 129 ? -2.456 -7.016 9.635 1.00 93.25 129 GLN A CA 1
ATOM 1036 C C . GLN A 1 129 ? -2.105 -5.880 8.668 1.00 93.25 129 GLN A C 1
ATOM 1038 O O . GLN A 1 129 ? -1.110 -5.938 7.951 1.00 93.25 129 GLN A O 1
ATOM 1043 N N . ILE A 1 130 ? -2.937 -4.841 8.654 1.00 93.94 130 ILE A N 1
ATOM 1044 C CA . ILE A 1 130 ? -2.712 -3.656 7.826 1.00 93.94 130 ILE A CA 1
ATOM 1045 C C . ILE A 1 130 ? -1.519 -2.884 8.384 1.00 93.94 130 ILE A C 1
ATOM 1047 O O . ILE A 1 130 ? -1.501 -2.536 9.569 1.00 93.94 130 ILE A O 1
ATOM 1051 N N . ASN A 1 131 ? -0.544 -2.582 7.529 1.00 91.75 131 ASN A N 1
ATOM 1052 C CA . ASN A 1 131 ? 0.615 -1.799 7.926 1.00 91.75 131 ASN A CA 1
ATOM 1053 C C . ASN A 1 131 ? 0.222 -0.331 8.164 1.00 91.75 131 ASN A C 1
ATOM 1055 O O . ASN A 1 131 ? -0.382 0.316 7.306 1.00 91.75 131 ASN A O 1
ATOM 1059 N N . HIS A 1 132 ? 0.594 0.213 9.326 1.00 90.44 132 HIS A N 1
ATOM 1060 C CA . HIS A 1 132 ? 0.283 1.590 9.713 1.00 90.44 132 HIS A CA 1
ATOM 1061 C C . HIS A 1 132 ? 0.836 2.643 8.737 1.00 90.44 132 HIS A C 1
ATOM 1063 O O . HIS A 1 132 ? 0.190 3.667 8.530 1.00 90.44 132 HIS A O 1
ATOM 1069 N N . HIS A 1 133 ? 1.966 2.381 8.068 1.00 89.81 133 HIS A N 1
ATOM 1070 C CA . HIS A 1 133 ? 2.528 3.294 7.063 1.00 89.81 133 HIS A CA 1
ATOM 1071 C C . HIS A 1 133 ? 1.660 3.415 5.797 1.00 89.81 133 HIS A C 1
ATOM 1073 O O . HIS A 1 133 ? 1.713 4.423 5.088 1.00 89.81 133 HIS A O 1
ATOM 1079 N N . CYS A 1 134 ? 0.835 2.405 5.513 1.00 92.81 134 CYS A N 1
ATOM 1080 C CA . CYS A 1 134 ? -0.086 2.405 4.376 1.00 92.81 134 CYS A CA 1
ATOM 1081 C C . CYS A 1 134 ? -1.415 3.105 4.682 1.00 92.81 134 CYS A C 1
ATOM 1083 O O . CYS A 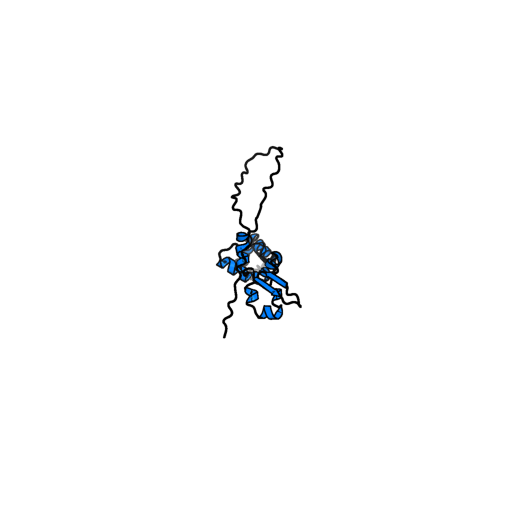1 134 ? -2.273 3.210 3.807 1.00 92.81 134 CYS A O 1
ATOM 1085 N N . ILE A 1 135 ? -1.602 3.593 5.908 1.00 93.00 135 ILE A N 1
ATOM 1086 C CA . ILE A 1 135 ? -2.796 4.325 6.315 1.00 93.00 135 ILE A CA 1
ATOM 1087 C C . ILE A 1 135 ? -2.521 5.814 6.108 1.00 93.00 135 ILE A C 1
ATOM 1089 O O . ILE A 1 135 ? -1.576 6.369 6.666 1.00 93.00 135 ILE A O 1
ATOM 1093 N N . SER A 1 136 ? -3.352 6.478 5.302 1.00 92.62 136 SER A N 1
ATOM 1094 C CA . SER A 1 136 ? -3.257 7.930 5.132 1.00 92.62 136 SER A CA 1
ATOM 1095 C C . SER A 1 136 ? -3.454 8.636 6.477 1.00 92.62 136 SER A C 1
ATOM 1097 O O . SER A 1 136 ? -4.328 8.251 7.257 1.00 92.62 136 SER A O 1
ATOM 1099 N N . GLN A 1 137 ? -2.695 9.705 6.731 1.00 91.88 137 GLN A N 1
ATOM 1100 C CA . GLN A 1 137 ? -2.781 10.476 7.978 1.00 91.88 137 GLN A CA 1
ATOM 1101 C C . GLN A 1 137 ? -4.203 10.969 8.280 1.00 91.88 137 GLN A C 1
ATOM 1103 O O . GLN A 1 137 ? -4.597 11.013 9.441 1.00 91.88 137 GLN A O 1
ATOM 1108 N N . LEU A 1 138 ? -4.997 11.288 7.249 1.00 92.38 138 LEU A N 1
ATOM 1109 C CA . LEU A 1 138 ? -6.396 11.694 7.414 1.00 92.38 138 LEU A CA 1
ATOM 1110 C C . LEU A 1 138 ? -7.241 10.573 8.034 1.00 92.38 138 LEU A C 1
ATOM 1112 O O . LEU A 1 138 ? -7.976 10.805 8.990 1.00 92.38 138 LEU A O 1
ATOM 1116 N N . ILE A 1 139 ? -7.092 9.349 7.521 1.00 92.44 139 ILE A N 1
ATOM 1117 C CA . ILE A 1 139 ? -7.803 8.161 8.014 1.00 92.44 139 ILE A CA 1
ATOM 1118 C C . ILE A 1 139 ? -7.282 7.784 9.402 1.00 92.44 139 ILE A C 1
ATOM 1120 O O . ILE A 1 139 ? -8.062 7.437 10.286 1.00 92.44 139 ILE A O 1
ATOM 1124 N N . TRP A 1 140 ? -5.968 7.882 9.614 1.00 93.19 140 TRP A N 1
ATOM 1125 C CA . TRP A 1 140 ? -5.353 7.631 10.913 1.00 93.19 140 TRP A CA 1
ATOM 1126 C C . TRP A 1 140 ? -5.906 8.564 11.990 1.00 93.19 140 TRP A C 1
ATOM 1128 O O . TRP A 1 140 ? -6.369 8.093 13.027 1.00 93.19 140 TRP A O 1
ATOM 1138 N N . LYS A 1 141 ? -5.936 9.871 11.711 1.00 94.06 141 LYS A N 1
ATOM 1139 C CA . LYS A 1 141 ? -6.465 10.888 12.623 1.00 94.06 141 LYS A CA 1
ATOM 1140 C C . LYS A 1 141 ? -7.936 10.637 12.957 1.00 94.06 141 LYS A C 1
ATOM 1142 O O . LYS A 1 141 ? -8.305 10.701 14.123 1.00 94.06 141 LYS A O 1
ATOM 1147 N N . GLN A 1 142 ? -8.753 10.269 11.968 1.00 92.31 142 GLN A N 1
ATOM 1148 C CA . GLN A 1 142 ? -10.149 9.878 12.200 1.00 92.31 142 GLN A CA 1
ATOM 1149 C C . GLN A 1 142 ? -10.255 8.661 13.129 1.00 92.31 142 GLN A C 1
ATOM 1151 O O . GLN A 1 142 ? -11.001 8.697 14.103 1.00 92.31 142 GLN A O 1
ATOM 1156 N N . MET A 1 143 ? -9.476 7.601 12.885 1.00 90.75 143 MET A N 1
ATOM 1157 C CA . MET A 1 143 ? -9.475 6.415 13.754 1.00 90.75 143 MET A CA 1
ATOM 1158 C C . MET A 1 143 ? -8.995 6.729 15.176 1.00 90.75 143 MET A C 1
ATOM 1160 O O . MET A 1 143 ? -9.486 6.143 16.140 1.00 90.75 143 MET A O 1
ATOM 1164 N N . GLU A 1 144 ? -8.033 7.635 15.324 1.00 92.19 144 GLU A N 1
ATOM 1165 C CA . GLU A 1 144 ? -7.523 8.068 16.623 1.00 92.19 144 GLU A CA 1
ATOM 1166 C C . GLU A 1 144 ? -8.548 8.919 17.387 1.00 92.19 144 GLU A C 1
ATOM 1168 O O . GLU A 1 144 ? -8.787 8.675 18.570 1.00 92.19 144 GLU A O 1
ATOM 1173 N N . GLU A 1 145 ? -9.226 9.849 16.711 1.00 91.25 145 GLU A N 1
ATOM 1174 C CA . GLU A 1 145 ? -10.334 10.627 17.279 1.00 91.25 145 GLU A CA 1
ATOM 1175 C C . GLU A 1 145 ? -11.493 9.722 17.722 1.00 91.25 145 GLU A C 1
ATOM 1177 O O . GLU A 1 145 ? -12.040 9.903 18.814 1.00 91.25 145 GLU A O 1
ATOM 1182 N N . GLU A 1 146 ? -11.827 8.697 16.933 1.00 89.25 146 GLU A N 1
ATOM 1183 C CA . GLU A 1 146 ? -12.829 7.689 17.297 1.00 89.25 146 GLU A CA 1
ATOM 1184 C C . GLU A 1 146 ? -12.418 6.862 18.521 1.00 89.25 146 GLU A C 1
ATOM 1186 O O . GLU A 1 146 ? -13.251 6.601 19.395 1.00 89.25 146 GLU A O 1
ATOM 1191 N N . LYS A 1 147 ? -11.137 6.487 18.619 1.00 89.19 147 LYS A N 1
ATOM 1192 C CA . LYS A 1 147 ? -10.581 5.773 19.780 1.00 89.19 147 LYS A CA 1
ATOM 1193 C C . LYS A 1 147 ? -10.507 6.639 21.034 1.00 89.19 147 LYS A C 1
ATOM 1195 O O . LYS A 1 147 ? -10.686 6.111 22.130 1.00 89.19 147 LYS A O 1
ATOM 1200 N N . ARG A 1 148 ? -10.238 7.941 20.895 1.00 89.62 148 ARG A N 1
ATOM 1201 C CA . ARG A 1 148 ? -10.171 8.896 22.014 1.00 89.62 148 ARG A CA 1
ATOM 1202 C C . ARG A 1 148 ? -11.558 9.258 22.541 1.00 89.62 148 ARG A C 1
ATOM 1204 O O . ARG A 1 148 ? -11.721 9.444 23.745 1.00 89.62 148 ARG A O 1
ATOM 1211 N N . ASN A 1 149 ? -12.561 9.300 21.663 1.00 79.88 149 ASN A N 1
ATOM 1212 C CA . ASN A 1 149 ? -13.927 9.706 21.991 1.00 79.88 149 ASN A CA 1
ATOM 1213 C C . ASN A 1 149 ? -14.976 8.578 21.851 1.00 79.88 149 ASN A C 1
ATOM 1215 O O . ASN A 1 149 ? -16.063 8.826 21.317 1.00 79.88 149 ASN A O 1
ATOM 1219 N N . PRO A 1 150 ? -14.770 7.362 22.400 1.00 66.81 150 PRO A N 1
ATOM 1220 C CA . PRO A 1 150 ? -15.775 6.302 22.312 1.00 66.81 150 PRO A CA 1
ATOM 1221 C C . PRO A 1 150 ? -17.046 6.674 23.096 1.00 66.81 150 PRO A C 1
ATOM 1223 O O . PRO A 1 150 ? -18.123 6.131 22.856 1.00 66.81 150 PRO A O 1
ATOM 1226 N N . LYS A 1 151 ? -16.921 7.625 24.036 1.00 60.31 151 LYS A N 1
ATOM 1227 C CA . LYS A 1 151 ? -18.003 8.158 24.870 1.00 60.31 151 LYS A CA 1
ATOM 1228 C C . LYS A 1 151 ? -18.763 9.321 24.217 1.00 60.31 151 LYS A C 1
ATOM 1230 O O . LYS A 1 151 ? -19.950 9.450 24.483 1.00 60.31 151 LYS A O 1
ATOM 1235 N N . ALA A 1 152 ? -18.149 10.103 23.321 1.00 59.28 152 ALA A N 1
ATOM 1236 C CA . ALA A 1 152 ? -18.835 11.229 22.673 1.00 59.28 152 ALA A CA 1
ATOM 1237 C C . ALA A 1 152 ? -19.933 10.752 21.707 1.00 59.28 152 ALA A C 1
ATOM 1239 O O . ALA A 1 152 ? -21.030 11.300 21.714 1.00 59.28 152 ALA A O 1
ATOM 1240 N N . LYS A 1 153 ? -19.703 9.651 20.969 1.00 56.25 153 LYS A N 1
ATOM 1241 C CA . LYS A 1 153 ? -20.756 9.011 20.153 1.00 56.25 153 LYS A CA 1
ATOM 1242 C C . LYS A 1 153 ? -21.902 8.430 21.003 1.00 56.25 153 LYS A C 1
ATOM 1244 O O . LYS A 1 153 ? -23.016 8.309 20.510 1.00 56.25 153 LYS A O 1
ATOM 1249 N N . LYS A 1 154 ? -21.663 8.098 22.282 1.00 56.94 154 LYS A N 1
ATOM 1250 C CA . LYS A 1 154 ? -22.706 7.623 23.215 1.00 56.94 154 LYS A CA 1
ATOM 1251 C C . LYS A 1 154 ? -23.493 8.756 23.882 1.00 56.94 154 LYS A C 1
ATOM 1253 O O . LYS A 1 154 ? -24.564 8.493 24.416 1.00 56.94 154 LYS A O 1
ATOM 1258 N N . GLN A 1 155 ? -23.007 9.997 23.839 1.00 55.66 155 GLN A N 1
ATOM 1259 C CA . GLN A 1 155 ? -23.624 11.137 24.527 1.00 55.66 155 GLN A CA 1
ATOM 1260 C C . GLN A 1 155 ? -24.436 12.048 23.586 1.00 55.66 155 GLN A C 1
ATOM 1262 O O . GLN A 1 155 ? -24.631 13.219 23.881 1.00 55.66 155 GLN A O 1
ATOM 1267 N N . MET A 1 156 ? -24.930 11.520 22.458 1.00 53.97 156 MET A N 1
ATOM 1268 C CA . MET A 1 156 ? -25.672 12.293 21.447 1.00 53.97 156 MET A CA 1
ATOM 1269 C C . MET A 1 156 ? -27.207 12.151 21.476 1.00 53.97 156 MET A C 1
ATOM 1271 O O . MET A 1 156 ? -27.860 12.637 20.562 1.00 53.97 156 MET A O 1
ATOM 1275 N N . MET A 1 157 ? -27.831 11.540 22.493 1.00 59.38 157 MET A N 1
ATOM 1276 C CA . MET A 1 157 ? -29.309 11.438 22.527 1.00 59.38 157 MET A CA 1
ATOM 1277 C C . MET A 1 157 ? -29.969 11.678 23.893 1.00 59.38 157 MET A C 1
ATOM 1279 O O . MET A 1 157 ? -31.065 11.178 24.131 1.00 59.38 157 MET A O 1
ATOM 1283 N N . LEU A 1 158 ? -29.387 12.505 24.773 1.00 58.91 158 LEU A N 1
ATOM 1284 C CA . LEU A 1 158 ? -30.209 13.074 25.857 1.00 58.91 158 LEU A CA 1
ATOM 1285 C C . LEU A 1 158 ? -31.231 14.091 25.317 1.00 58.91 158 LEU A C 1
ATOM 1287 O O . LEU A 1 158 ? -32.351 14.127 25.817 1.00 58.91 158 LEU A O 1
ATOM 1291 N N . ASP A 1 159 ? -30.918 14.800 24.226 1.00 58.66 159 ASP A N 1
ATOM 1292 C CA . ASP A 1 159 ? -31.862 15.721 23.567 1.00 58.66 159 ASP A CA 1
ATOM 1293 C C . ASP A 1 159 ? -33.033 15.001 22.884 1.00 58.66 159 ASP A C 1
ATOM 1295 O O . ASP A 1 159 ? -34.129 15.542 22.810 1.00 58.66 159 ASP A O 1
ATOM 1299 N N . ALA A 1 160 ? -32.855 13.745 22.464 1.00 61.03 160 ALA A N 1
ATOM 1300 C CA . ALA A 1 160 ? -33.964 12.914 21.990 1.00 61.03 160 ALA A CA 1
ATOM 1301 C C . ALA A 1 160 ? -34.775 12.275 23.137 1.00 61.03 160 ALA A C 1
ATOM 1303 O O . ALA A 1 160 ? -35.872 11.763 22.915 1.00 61.03 160 ALA A O 1
ATOM 1304 N N . MET A 1 161 ? -34.239 12.289 24.363 1.00 61.47 161 MET A N 1
ATOM 1305 C CA . MET A 1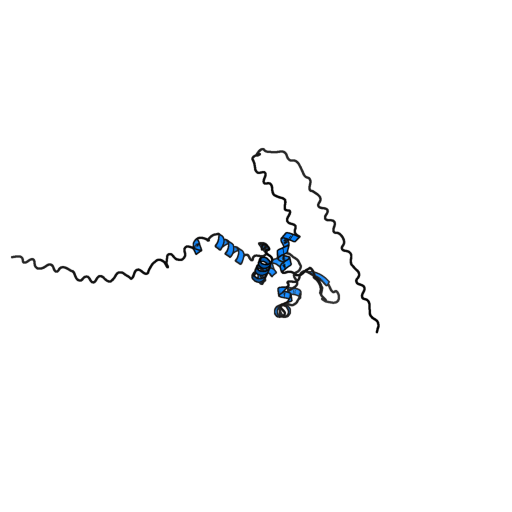 161 ? -34.927 11.850 25.581 1.00 61.47 161 MET A CA 1
ATOM 1306 C C . MET A 1 161 ? -35.633 12.992 26.317 1.00 61.47 161 MET A C 1
ATOM 1308 O O . MET A 1 161 ? -36.521 12.715 27.131 1.00 61.47 161 MET A O 1
ATOM 1312 N N . LEU A 1 162 ? -35.315 14.257 26.013 1.00 69.38 162 LEU A N 1
ATOM 1313 C CA . LEU A 1 162 ? -36.191 15.373 26.344 1.00 69.38 162 LEU A CA 1
ATOM 1314 C C . LEU A 1 162 ? -37.453 15.243 25.488 1.00 69.38 162 LEU A C 1
ATOM 1316 O O . LEU A 1 162 ? -37.565 15.791 24.395 1.00 69.38 162 LEU A O 1
ATOM 1320 N N . LYS A 1 163 ? -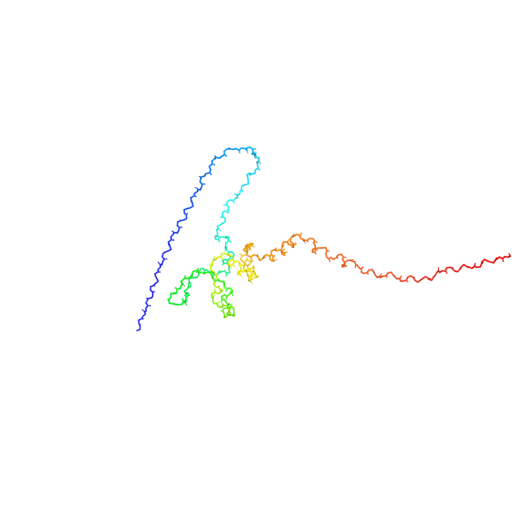38.430 14.489 26.001 1.00 71.75 163 LYS A N 1
ATOM 1321 C CA . LYS A 1 163 ? -39.815 14.595 25.541 1.00 71.75 163 LYS A CA 1
ATOM 1322 C C . LYS A 1 163 ? -40.140 16.081 25.526 1.00 71.75 163 LYS A C 1
ATOM 1324 O O . LYS A 1 163 ? -40.005 16.719 26.569 1.00 71.75 163 LYS A O 1
ATOM 1329 N N . GLU A 1 164 ? -40.537 16.610 24.371 1.00 68.94 164 GLU A N 1
ATOM 1330 C CA . GLU A 1 164 ? -41.045 17.972 24.255 1.00 68.94 164 GLU A CA 1
ATOM 1331 C C . GLU A 1 164 ? -42.112 18.165 25.334 1.00 68.94 164 GLU A C 1
ATOM 1333 O O . GLU A 1 164 ? -43.236 17.659 25.239 1.00 68.94 164 GLU A O 1
ATOM 1338 N N . VAL A 1 165 ? -41.738 18.837 26.423 1.00 72.62 165 VAL A N 1
ATOM 1339 C CA . VAL A 1 165 ? -42.692 19.233 27.444 1.00 72.62 165 VAL A CA 1
ATOM 1340 C C . VAL A 1 165 ? -43.551 20.264 26.743 1.00 72.62 165 VAL A C 1
ATOM 1342 O O . VAL A 1 165 ? -43.107 21.389 26.511 1.00 72.62 165 VAL A O 1
ATOM 1345 N N . LYS A 1 166 ? -44.754 19.844 26.331 1.00 72.06 166 LYS A N 1
ATOM 1346 C CA . LYS A 1 166 ? -45.776 20.742 25.794 1.00 72.06 166 LYS A CA 1
ATOM 1347 C C . LYS A 1 166 ? -45.807 21.958 26.706 1.00 72.06 166 LYS A C 1
ATOM 1349 O O . LYS A 1 166 ? -45.972 21.815 27.918 1.00 72.06 166 LYS A O 1
ATOM 1354 N N . SER A 1 167 ? -45.544 23.119 26.117 1.00 73.69 167 SER A N 1
ATOM 1355 C CA . SER A 1 167 ? -45.393 24.375 26.836 1.00 73.69 167 SER A CA 1
ATOM 1356 C C . SER A 1 167 ? -46.535 24.559 27.845 1.00 73.69 167 SER A C 1
ATOM 1358 O O . SER A 1 167 ? -47.673 24.176 27.545 1.00 73.69 167 SER A O 1
ATOM 1360 N N . PRO A 1 168 ? -46.255 25.102 29.047 1.00 70.38 168 PRO A N 1
ATOM 1361 C CA . PRO A 1 168 ? -47.254 25.257 30.093 1.00 70.38 168 PRO A CA 1
ATOM 1362 C C . PRO A 1 168 ? -48.523 25.896 29.540 1.00 70.38 168 PRO A C 1
ATOM 1364 O O . PRO A 1 168 ? -48.502 26.991 28.971 1.00 70.38 168 PRO A O 1
ATOM 1367 N N . GLN A 1 169 ? -49.626 25.168 29.686 1.00 71.81 169 GLN A N 1
ATOM 1368 C CA . GLN A 1 169 ? -50.956 25.596 29.292 1.00 71.81 169 GLN A CA 1
ATOM 1369 C C . GLN A 1 169 ? -51.214 26.982 29.889 1.00 71.81 169 GLN A C 1
ATOM 1371 O O . GLN A 1 169 ? -51.078 27.170 31.096 1.00 71.81 169 GLN A O 1
ATOM 1376 N N . LYS A 1 170 ? -51.519 27.973 29.037 1.00 71.94 170 LYS A N 1
ATOM 1377 C CA . LYS A 1 170 ? -51.766 29.359 29.457 1.00 71.94 170 LYS A CA 1
ATOM 1378 C C . LYS A 1 170 ? -52.817 29.359 30.568 1.00 71.94 170 LYS A C 1
ATOM 1380 O O . LYS A 1 170 ? -53.999 29.153 30.301 1.00 71.94 170 LYS A O 1
ATOM 1385 N N . PHE A 1 171 ? -52.389 29.590 31.807 1.00 67.81 171 PHE A N 1
ATOM 1386 C CA . PHE A 1 171 ? -53.295 29.757 32.933 1.00 67.81 171 PHE A CA 1
ATOM 1387 C C . PHE A 1 171 ? -54.049 31.067 32.730 1.00 67.81 171 PHE A C 1
ATOM 1389 O O . PHE A 1 171 ? -53.523 32.162 32.930 1.00 67.81 171 PHE A O 1
ATOM 1396 N N . ILE A 1 172 ? -55.291 30.956 32.267 1.00 70.31 172 ILE A N 1
ATOM 1397 C CA . ILE A 1 172 ? -56.191 32.095 32.166 1.00 70.31 172 ILE A CA 1
ATOM 1398 C C . ILE A 1 172 ? -56.531 32.491 33.603 1.00 70.31 172 ILE A C 1
ATOM 1400 O O . ILE A 1 172 ? -57.150 31.722 34.335 1.00 70.31 172 ILE A O 1
ATOM 1404 N N . LYS A 1 173 ? -56.112 33.690 34.013 1.00 61.31 173 LYS A N 1
ATOM 1405 C CA . LYS A 1 173 ? -56.311 34.254 35.355 1.00 61.31 173 LYS A CA 1
ATOM 1406 C C . LYS A 1 173 ? -57.787 34.638 35.579 1.00 61.31 173 LYS A C 1
ATOM 1408 O O . LYS A 1 173 ? -58.114 35.805 35.765 1.00 61.31 173 LYS A O 1
ATOM 1413 N N . LYS A 1 174 ? -58.710 33.672 35.521 1.00 62.28 174 LYS A N 1
ATOM 1414 C CA . LYS A 1 174 ? -60.126 33.850 35.888 1.00 62.28 174 LYS A CA 1
ATOM 1415 C C . LYS A 1 174 ? -60.283 33.595 37.385 1.00 62.28 174 LYS A C 1
ATOM 1417 O O . LYS A 1 174 ? -60.715 32.531 37.802 1.00 62.28 174 LYS A O 1
ATOM 1422 N N . GLY A 1 175 ? -59.860 34.561 38.189 1.00 64.12 175 GLY A N 1
ATOM 1423 C CA . GLY A 1 175 ? -59.938 34.455 39.645 1.00 64.12 175 GLY A CA 1
ATOM 1424 C C . GLY A 1 175 ? -59.305 35.636 40.366 1.00 64.12 175 GLY A C 1
ATOM 1425 O O . GLY A 1 175 ? -58.640 35.453 41.375 1.00 64.12 175 GLY A O 1
ATOM 1426 N N . VAL A 1 176 ? -59.444 36.848 39.824 1.00 64.50 176 VAL A N 1
ATOM 1427 C CA . VAL A 1 176 ? -59.180 38.061 40.604 1.00 64.50 176 VAL A CA 1
ATOM 1428 C C . VAL A 1 176 ? -60.432 38.297 41.442 1.00 64.50 176 VAL A C 1
ATOM 1430 O O . VAL A 1 176 ? -61.465 38.699 40.908 1.00 64.50 176 VAL A O 1
ATOM 1433 N N . LEU A 1 177 ? -60.350 37.959 42.731 1.00 65.94 177 LEU A N 1
ATOM 1434 C CA . LEU A 1 177 ? -61.349 38.297 43.743 1.00 65.94 177 LEU A CA 1
ATOM 1435 C C . LEU A 1 177 ? -61.658 39.796 43.644 1.00 65.94 177 LEU A C 1
ATOM 1437 O O . LEU A 1 177 ? -60.773 40.631 43.833 1.00 65.94 177 LEU A O 1
ATOM 1441 N N . ARG A 1 178 ? -62.906 40.137 43.315 1.00 60.16 178 ARG A N 1
ATOM 1442 C CA . ARG A 1 178 ? -63.405 41.501 43.481 1.00 60.16 178 ARG A CA 1
ATOM 1443 C C . ARG A 1 178 ? -63.600 41.718 44.977 1.00 60.16 178 ARG A C 1
ATOM 1445 O O . ARG A 1 178 ? -64.377 41.014 45.608 1.00 60.16 178 ARG A O 1
ATOM 1452 N N . SER A 1 179 ? -62.839 42.643 45.548 1.00 65.12 179 SER A N 1
ATOM 1453 C CA . SER A 1 179 ? -63.043 43.115 46.912 1.00 65.12 179 SER A CA 1
ATOM 1454 C C . SER A 1 179 ? -64.302 43.981 46.952 1.00 65.12 179 SER A C 1
ATOM 1456 O O . SER A 1 179 ? -64.267 45.148 46.552 1.00 65.12 179 SER A O 1
ATOM 1458 N N . ASP A 1 180 ? -65.413 43.402 47.401 1.00 63.34 180 ASP A N 1
ATOM 1459 C CA . ASP A 1 180 ? -66.654 44.133 47.625 1.00 63.34 180 ASP A CA 1
ATOM 1460 C C . ASP A 1 180 ? -66.512 45.072 48.834 1.00 63.34 180 ASP A C 1
ATOM 1462 O O . ASP A 1 180 ? -66.298 44.654 49.968 1.00 63.34 180 ASP A O 1
ATOM 1466 N N . GLY A 1 181 ? -66.628 46.370 48.549 1.00 56.72 181 GLY A N 1
ATOM 1467 C CA . GLY A 1 181 ? -67.391 47.343 49.331 1.00 56.72 181 GLY A CA 1
ATOM 1468 C C . GLY A 1 181 ? -67.064 47.532 50.815 1.00 56.72 181 GLY A C 1
ATOM 1469 O O . GLY A 1 181 ? -67.805 47.068 51.676 1.00 56.72 181 GLY A O 1
ATOM 1470 N N . PHE A 1 182 ? -66.095 48.398 51.126 1.00 59.81 182 PHE A N 1
ATOM 1471 C CA . PHE A 1 182 ? -66.033 49.060 52.434 1.00 59.81 182 PHE A CA 1
ATOM 1472 C C . PHE A 1 182 ? -66.872 50.353 52.391 1.00 59.81 182 PHE A C 1
ATOM 1474 O O . PHE A 1 182 ? -66.400 51.403 51.957 1.00 59.81 182 PHE A O 1
ATOM 1481 N N . LYS A 1 183 ? -68.146 50.286 52.804 1.00 61.09 183 LYS A N 1
ATOM 1482 C CA . LYS A 1 183 ? -68.972 51.481 53.066 1.00 61.09 183 LYS A CA 1
ATOM 1483 C C . LYS A 1 183 ? -68.552 52.089 54.408 1.00 61.09 183 LYS A C 1
ATOM 1485 O O . LYS A 1 183 ? -68.785 51.474 55.446 1.00 61.09 183 LYS A O 1
ATOM 1490 N N . LYS A 1 184 ? -67.975 53.294 54.404 1.00 63.34 184 LYS A N 1
ATOM 1491 C CA . LYS A 1 184 ? -67.878 54.123 55.617 1.00 63.34 184 LYS A CA 1
ATOM 1492 C C . LYS A 1 184 ? -69.222 54.820 55.853 1.00 63.34 184 LYS A C 1
ATOM 1494 O O . LYS A 1 184 ? -69.770 55.409 54.924 1.00 63.34 184 LYS A O 1
ATOM 1499 N N . LYS A 1 185 ? -69.742 54.658 57.070 1.00 64.06 185 LYS A N 1
ATOM 1500 C CA . LYS A 1 185 ? -70.813 55.471 57.656 1.00 64.06 185 LYS A CA 1
ATOM 1501 C C . LYS A 1 185 ? -70.249 56.806 58.121 1.00 64.06 185 LYS A C 1
ATOM 1503 O O . LYS A 1 185 ? -69.046 56.816 58.471 1.00 64.06 185 LYS A O 1
#